Protein AF-A0A109FFQ8-F1 (afdb_monomer)

Foldseek 3Di:
DPPVLVVVVPLFDDPCLVPVVPDDADPPQAAAEEEEEEAAPQFFRAFFPRHHDDQDDPQVVLSVLVVQLSFQAEEAELVCCVRPLDLQARPNPHGDQQVSGHAYEYEDAPPPRDCPRNVNVCCVVVSYPQHAYEYQDDPPVPPPRDTHNYHHVCCLVVLLVPPPRQNRNVNCVVGNRHYYYYYDQVVSVVLQQGWDFDPPDDDDDDDDPPPPDGPTHRSHFKYKYKYGPDDNDDSGDHDDDDGDGFDWAWSDWDDGPRIIMTMTGGDHD

pLDDT: mean 77.35, std 19.34, range [29.33, 97.5]

Solvent-accessible surface area (backbone atoms only — not comparable to full-atom values): 15192 Å² total; per-residue (Å²): 129,65,67,68,56,55,53,52,52,58,74,75,50,66,63,36,67,82,37,81,86,36,72,77,77,68,71,77,46,37,34,51,25,34,40,37,46,54,20,25,67,75,56,24,63,28,33,52,94,67,34,86,58,92,49,69,49,74,51,44,49,46,46,53,19,51,54,38,42,59,18,52,15,38,36,31,28,36,68,40,46,72,67,65,49,51,60,76,61,22,40,77,94,49,79,51,58,58,95,44,33,19,35,35,34,33,50,25,56,81,68,72,67,59,91,79,31,43,36,54,48,27,28,76,72,62,69,32,43,56,35,33,41,24,21,63,66,68,77,88,87,58,85,87,62,96,69,54,56,74,44,51,40,61,60,64,53,42,33,64,66,38,96,83,44,64,45,32,49,58,43,20,77,73,35,39,68,18,35,35,37,61,34,39,65,71,51,56,54,49,49,58,52,38,64,44,70,61,81,89,73,83,84,81,94,70,102,78,72,94,76,77,72,68,57,70,39,63,56,43,60,36,38,39,42,37,34,17,88,43,77,77,59,89,64,23,42,52,87,79,78,92,66,76,68,51,51,72,46,81,74,51,73,48,77,33,82,80,26,42,36,42,33,26,33,57,42,75,132

Secondary structure (DSSP, 8-state):
--HHHHHHHHHHS-GGGT-TTSSPPPGGG--EEEEEEEEETTS-SB-GGG-----S-HHHHHHHHHHHHH-SEEEEEHHHHHHH------BSSSBPPGGGSPEEEEE-TT----TT-HHHHHHHHTSSPPPEEEE-S-GGG-TT-TT-EEEEHHHHHHTTT-TTS-HHHHHHHHHTTEEEEEE-HHHHHHHHT-EEE-----S---TT-TT----EEES-SEEEEEEES----TTSB--------PEEEEEEEEEETTEEEEEEEEE--

Radius of gyration: 19.24 Å; Cα contacts (8 Å, |Δi|>4): 523; chains: 1; bounding box: 54×58×50 Å

Sequence (269 aa):
MDSEIDEFVRSLYPPHLFDPTSGPPPPAGKPFITLTWAQSLDAKISGARNAQVTLSGPASMQLTHRLRELHDSILVGVGTVVNDDPSLTARIPALVPLRSQPVPVILDPGLTTPADAKLLINARTGTGHPPVICTTCPEPECETRPNSNRISLPALFNNLQHPDANPDSVLAESFGRSLMIEGGAAILASFLSATSTNSDADSESSAAAAATAARVVPLVDLVVVTVAPVLIGPEGLSDRRRRRLPRLVPIATKVLGNDTVFACKPVWD

Structure (mmCIF, N/CA/C/O backbone):
data_AF-A0A109FFQ8-F1
#
_entry.id   AF-A0A109FFQ8-F1
#
loop_
_atom_site.group_PDB
_atom_site.id
_atom_site.type_symbol
_atom_site.label_atom_id
_atom_site.label_alt_id
_atom_site.label_comp_id
_atom_site.label_asym_id
_atom_site.label_entity_id
_atom_site.label_seq_id
_atom_site.pdbx_PDB_ins_code
_atom_site.Cartn_x
_atom_site.Cartn_y
_atom_site.Cartn_z
_atom_site.occupancy
_atom_site.B_iso_or_equiv
_atom_site.auth_seq_id
_atom_site.auth_comp_id
_atom_site.auth_asym_id
_atom_site.auth_atom_id
_atom_site.pdbx_PDB_model_num
ATOM 1 N N . MET A 1 1 ? -1.844 12.047 -17.451 1.00 58.28 1 MET A N 1
ATOM 2 C CA . MET A 1 1 ? -1.687 10.715 -16.836 1.00 58.28 1 MET A CA 1
ATOM 3 C C . MET A 1 1 ? -0.914 9.882 -17.832 1.00 58.28 1 MET A C 1
ATOM 5 O O . MET A 1 1 ? -1.168 10.059 -19.019 1.00 58.28 1 MET A O 1
ATOM 9 N N . ASP A 1 2 ? 0.067 9.098 -17.395 1.00 71.56 2 ASP A N 1
ATOM 10 C CA . ASP A 1 2 ? 0.797 8.224 -18.314 1.00 71.56 2 ASP A CA 1
ATOM 11 C C . ASP A 1 2 ? -0.161 7.132 -18.813 1.00 71.56 2 ASP A C 1
ATOM 13 O O . ASP A 1 2 ? -0.650 6.324 -18.017 1.00 71.56 2 ASP A O 1
ATOM 17 N N . SER A 1 3 ? -0.484 7.155 -20.111 1.00 79.75 3 SER A N 1
ATOM 18 C CA . SER A 1 3 ? -1.444 6.234 -20.734 1.00 79.75 3 SER A CA 1
ATOM 19 C C . SER A 1 3 ? -1.054 4.775 -20.519 1.00 79.75 3 SER A C 1
ATOM 21 O O . SER A 1 3 ? -1.918 3.906 -20.425 1.00 79.75 3 SER A O 1
ATOM 23 N N . GLU A 1 4 ? 0.242 4.513 -20.373 1.00 88.38 4 GLU A N 1
ATOM 24 C CA . GLU A 1 4 ? 0.779 3.180 -20.164 1.00 88.38 4 GLU A CA 1
ATOM 25 C C . GLU A 1 4 ? 0.490 2.604 -18.774 1.00 88.38 4 GLU A C 1
ATOM 27 O O . GLU A 1 4 ? 0.309 1.388 -18.644 1.00 88.38 4 GLU A O 1
ATOM 32 N N . ILE A 1 5 ? 0.476 3.446 -17.736 1.00 91.38 5 ILE A N 1
ATOM 33 C CA . ILE A 1 5 ? 0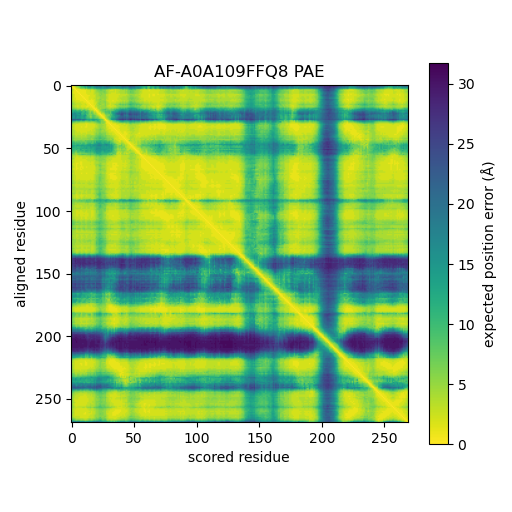.159 3.025 -16.364 1.00 91.38 5 ILE A CA 1
ATOM 34 C C . ILE A 1 5 ? -1.337 2.743 -16.256 1.00 91.38 5 ILE A C 1
ATOM 36 O O . ILE A 1 5 ? -1.727 1.731 -15.676 1.00 91.38 5 ILE A O 1
ATOM 40 N N . ASP A 1 6 ? -2.175 3.594 -16.848 1.00 90.56 6 ASP A N 1
ATOM 41 C CA . ASP A 1 6 ? -3.625 3.393 -16.851 1.00 90.56 6 ASP A CA 1
ATOM 42 C C . ASP A 1 6 ? -4.035 2.115 -17.589 1.00 90.56 6 ASP A C 1
ATOM 44 O O . ASP A 1 6 ? -4.857 1.355 -17.078 1.00 90.56 6 ASP A O 1
ATOM 48 N N . GLU A 1 7 ? -3.459 1.849 -18.763 1.00 92.50 7 GLU A N 1
ATOM 49 C CA . GLU A 1 7 ? -3.710 0.611 -19.507 1.00 92.50 7 GLU A CA 1
ATOM 50 C C . GLU A 1 7 ? -3.277 -0.619 -18.701 1.00 92.50 7 GLU A C 1
ATOM 52 O O . GLU A 1 7 ? -4.033 -1.587 -18.581 1.00 92.50 7 GLU A O 1
ATOM 57 N N . PHE A 1 8 ? -2.097 -0.553 -18.076 1.00 94.50 8 PHE A N 1
ATOM 58 C CA . PHE A 1 8 ? -1.611 -1.623 -17.213 1.00 94.50 8 PHE A CA 1
ATOM 59 C C . PHE A 1 8 ? -2.578 -1.877 -16.055 1.00 94.50 8 PHE A C 1
ATOM 61 O O . PHE A 1 8 ? -3.031 -3.004 -15.890 1.00 94.50 8 PHE A O 1
ATOM 68 N N . VAL A 1 9 ? -2.983 -0.847 -15.309 1.00 94.75 9 VAL A N 1
ATOM 69 C CA . VAL A 1 9 ? -3.927 -0.984 -14.188 1.00 94.75 9 VAL A CA 1
ATOM 70 C C . VAL A 1 9 ? -5.279 -1.539 -14.658 1.00 94.75 9 VAL A C 1
ATOM 72 O O . VAL A 1 9 ? -5.808 -2.460 -14.038 1.00 94.75 9 VAL A O 1
ATOM 75 N N . ARG A 1 10 ? -5.818 -1.079 -15.793 1.00 93.31 10 ARG A N 1
ATOM 76 C CA . ARG A 1 10 ? -7.072 -1.616 -16.360 1.00 93.31 10 ARG A CA 1
ATOM 77 C C . ARG A 1 10 ? -6.989 -3.090 -16.753 1.00 93.31 10 ARG A C 1
ATOM 79 O O . ARG A 1 10 ? -8.015 -3.761 -16.739 1.00 93.31 10 ARG A O 1
ATOM 86 N N . SER A 1 11 ? -5.800 -3.601 -17.073 1.00 93.81 11 SER A N 1
ATOM 87 C CA . SER A 1 11 ? -5.600 -5.030 -17.352 1.00 93.81 11 SER A CA 1
ATOM 88 C C . SER A 1 11 ? -5.622 -5.911 -16.093 1.00 93.81 11 SER A C 1
ATOM 90 O O . SER A 1 11 ? -5.872 -7.112 -16.190 1.00 93.81 11 SER A O 1
ATOM 92 N N . LEU A 1 12 ? -5.368 -5.330 -14.913 1.00 94.31 12 LEU A N 1
ATOM 93 C CA . LEU A 1 12 ? -5.256 -6.070 -13.651 1.00 94.31 12 LEU A CA 1
ATOM 94 C C . LEU A 1 12 ? -6.575 -6.154 -12.883 1.00 94.31 12 LEU A C 1
ATOM 96 O O . LEU A 1 12 ? -6.855 -7.172 -12.247 1.00 94.31 12 LEU A O 1
ATOM 100 N N . TYR A 1 13 ? -7.356 -5.074 -12.909 1.00 92.88 13 TYR A N 1
ATOM 101 C CA . TYR A 1 13 ? -8.515 -4.895 -12.040 1.00 92.88 13 TYR A CA 1
ATOM 102 C C . TYR A 1 13 ? -9.840 -5.134 -12.768 1.00 92.88 13 TYR A C 1
ATOM 104 O O . TYR A 1 13 ? -9.965 -4.827 -13.956 1.00 92.88 13 TYR A O 1
ATOM 112 N N . PRO A 1 14 ? -10.865 -5.645 -12.066 1.00 89.56 14 PRO A N 1
ATOM 113 C CA . PRO A 1 14 ? -12.192 -5.788 -12.644 1.00 89.56 14 PRO A CA 1
ATOM 114 C C . PRO A 1 14 ? -12.826 -4.416 -12.967 1.00 89.56 14 PRO A C 1
ATOM 116 O O . PRO A 1 14 ? -12.588 -3.443 -12.246 1.00 89.56 14 PRO A O 1
ATOM 119 N N . PRO A 1 15 ? -13.690 -4.327 -14.001 1.00 86.94 15 PRO A N 1
ATOM 120 C CA . PRO A 1 15 ? -14.301 -3.065 -14.430 1.00 86.94 15 PRO A CA 1
ATOM 121 C C . PRO A 1 15 ? -15.061 -2.310 -13.329 1.00 86.94 15 PRO A C 1
ATOM 123 O O . PRO A 1 15 ? -14.940 -1.087 -13.247 1.00 86.94 15 PRO A O 1
ATOM 126 N N . HIS A 1 16 ? -15.761 -3.029 -12.439 1.00 82.88 16 HIS A N 1
ATOM 127 C CA . HIS A 1 16 ? -16.615 -2.438 -11.397 1.00 82.88 16 HIS A CA 1
ATOM 128 C C . HIS A 1 16 ? -15.870 -1.537 -10.397 1.00 82.88 16 HIS A C 1
ATOM 130 O O . HIS A 1 16 ? -16.492 -0.725 -9.709 1.00 82.88 16 HIS A O 1
ATOM 136 N N . LEU A 1 17 ? -14.542 -1.669 -10.295 1.00 86.00 17 LEU A N 1
ATOM 137 C CA . LEU A 1 17 ? -13.723 -0.788 -9.459 1.00 86.00 17 LEU A CA 1
ATOM 138 C C . LEU A 1 17 ? -13.481 0.581 -10.104 1.00 86.00 17 LEU A C 1
ATOM 140 O O . LEU A 1 17 ? -13.301 1.563 -9.394 1.00 86.00 17 LEU A O 1
ATOM 144 N N . PHE A 1 18 ? -13.525 0.672 -11.434 1.00 87.12 18 PHE A N 1
ATOM 145 C CA . PHE A 1 18 ? -13.404 1.942 -12.157 1.00 87.12 18 PHE A CA 1
ATOM 146 C C . PHE A 1 18 ? -14.751 2.645 -12.315 1.00 87.12 18 PHE A C 1
ATOM 148 O O . PHE A 1 18 ? -14.814 3.872 -12.316 1.00 87.12 18 PHE A O 1
ATOM 155 N N . ASP A 1 19 ? -15.815 1.862 -12.474 1.00 81.81 19 ASP A N 1
ATOM 156 C CA . ASP A 1 19 ? -17.185 2.342 -12.591 1.00 81.81 19 ASP A CA 1
ATOM 157 C C . ASP A 1 19 ? -18.108 1.382 -11.824 1.00 81.81 19 ASP A C 1
ATOM 159 O O . ASP A 1 19 ? -18.299 0.253 -12.283 1.00 81.81 19 ASP A O 1
ATOM 163 N N . PRO A 1 20 ? -18.703 1.806 -10.690 1.00 69.19 20 PRO A N 1
ATOM 164 C CA . PRO A 1 20 ? -19.585 0.967 -9.876 1.00 69.19 20 PRO A CA 1
ATOM 165 C C . PRO A 1 20 ? -20.795 0.404 -10.632 1.00 69.19 20 PRO A C 1
ATOM 167 O O . PRO A 1 20 ? -21.408 -0.552 -10.168 1.00 69.19 20 PRO A O 1
ATOM 170 N N . THR A 1 21 ? -21.160 1.002 -11.770 1.00 70.12 21 THR A N 1
ATOM 171 C CA . THR A 1 21 ? -22.272 0.552 -12.618 1.00 70.12 21 THR A CA 1
ATOM 172 C C . THR A 1 21 ? -21.854 -0.504 -13.646 1.00 70.12 21 THR A C 1
ATOM 174 O O . THR A 1 21 ? -22.705 -1.084 -14.321 1.00 70.12 21 THR A O 1
ATOM 177 N N . SER A 1 22 ? -20.552 -0.783 -13.764 1.00 66.69 22 SER A N 1
ATOM 178 C CA . SER A 1 22 ? -19.995 -1.690 -14.767 1.00 66.69 22 SER A CA 1
ATOM 179 C C . SER A 1 22 ? -19.741 -3.097 -14.208 1.00 66.69 22 SER A C 1
ATOM 181 O O . SER A 1 22 ? -18.917 -3.295 -13.326 1.00 66.69 22 SER A O 1
ATOM 183 N N . GLY A 1 23 ? -20.403 -4.112 -14.769 1.00 61.12 23 GLY A N 1
ATOM 184 C CA . GLY A 1 23 ? -20.199 -5.521 -14.398 1.00 61.12 23 GLY A CA 1
ATOM 185 C C . GLY A 1 23 ? -20.966 -5.978 -13.144 1.00 61.12 23 GLY A C 1
ATOM 186 O O . GLY A 1 23 ? -21.662 -5.187 -12.511 1.00 61.12 23 GLY A O 1
ATOM 187 N N . PRO A 1 24 ? -20.904 -7.279 -12.804 1.00 58.84 24 PRO A N 1
ATOM 188 C CA . PRO A 1 24 ? -21.588 -7.810 -11.629 1.00 58.84 24 PRO A CA 1
ATOM 189 C C . PRO A 1 24 ? -20.935 -7.291 -10.333 1.00 58.84 24 PRO A C 1
ATOM 191 O O . PRO A 1 24 ? -19.703 -7.172 -10.289 1.00 58.84 24 PRO A O 1
ATOM 194 N N . PRO A 1 25 ? -21.726 -6.999 -9.279 1.00 57.00 25 PRO A N 1
ATOM 195 C CA . PRO A 1 25 ? -21.188 -6.621 -7.975 1.00 57.00 25 PRO A CA 1
ATOM 196 C C . PRO A 1 25 ? -20.298 -7.744 -7.416 1.00 57.00 25 PRO A C 1
ATOM 198 O O . PRO A 1 25 ? -20.494 -8.912 -7.774 1.00 57.00 25 PRO A O 1
ATOM 201 N N . PRO A 1 26 ? -19.315 -7.421 -6.555 1.00 57.00 26 PRO A N 1
ATOM 202 C CA . PRO A 1 26 ? -18.455 -8.436 -5.964 1.00 57.00 26 PRO A CA 1
ATOM 203 C C . PRO A 1 26 ? -19.304 -9.488 -5.228 1.00 57.00 26 PRO A C 1
ATOM 205 O O . PRO A 1 26 ? -20.266 -9.130 -4.538 1.00 57.00 26 PRO A O 1
ATOM 208 N N . PRO A 1 27 ? -18.990 -10.786 -5.381 1.00 57.31 27 PRO A N 1
ATOM 209 C CA . PRO A 1 27 ? -19.710 -11.839 -4.683 1.00 57.31 27 PRO A CA 1
ATOM 210 C C . PRO A 1 27 ? -19.577 -11.664 -3.160 1.00 57.31 27 PRO A C 1
ATOM 212 O O . PRO A 1 27 ? -18.503 -11.356 -2.648 1.00 57.31 27 PRO A O 1
ATOM 215 N N . ALA A 1 28 ? -20.693 -11.861 -2.453 1.00 58.72 28 ALA A N 1
ATOM 216 C CA . ALA A 1 28 ? -20.777 -12.032 -0.998 1.00 58.72 28 ALA A CA 1
ATOM 217 C C . ALA A 1 28 ? -20.228 -10.900 -0.104 1.00 58.72 28 ALA A C 1
ATOM 219 O O . ALA A 1 28 ? -19.862 -11.147 1.041 1.00 58.72 28 ALA A O 1
ATOM 220 N N . GLY A 1 29 ? -20.205 -9.650 -0.578 1.00 68.00 29 GLY A N 1
ATOM 221 C CA . GLY A 1 29 ? -19.789 -8.534 0.275 1.00 68.00 29 GLY A CA 1
ATOM 222 C C . GLY A 1 29 ? -18.331 -8.642 0.718 1.00 68.00 29 GLY A C 1
ATOM 223 O O . GLY A 1 29 ? -18.000 -8.131 1.770 1.00 68.00 29 GLY A O 1
ATOM 224 N N . LYS A 1 30 ? -17.461 -9.296 -0.059 1.00 77.19 30 LYS A N 1
ATOM 225 C CA . LYS A 1 30 ? -16.010 -9.287 0.154 1.00 77.19 30 LYS A CA 1
ATOM 226 C C . LYS A 1 30 ? -15.387 -8.094 -0.586 1.00 77.19 30 LYS A C 1
ATOM 228 O O . LYS A 1 30 ? -15.680 -7.924 -1.775 1.00 77.19 30 LYS A O 1
ATOM 233 N N . PRO A 1 31 ? -14.504 -7.288 0.034 1.00 85.25 31 PRO A N 1
ATOM 234 C CA . PRO A 1 31 ? -13.737 -6.295 -0.708 1.00 85.25 31 PRO A CA 1
ATOM 235 C C . PRO A 1 31 ? -12.751 -6.963 -1.675 1.00 85.25 31 PRO A C 1
ATOM 237 O O . PRO A 1 31 ? -12.183 -8.007 -1.365 1.00 85.25 31 PRO A O 1
ATOM 240 N N . PHE A 1 32 ? -12.474 -6.322 -2.811 1.00 90.44 32 PHE A N 1
ATOM 241 C CA . PHE A 1 32 ? -11.346 -6.699 -3.663 1.00 90.44 32 PHE A CA 1
ATOM 242 C C . PHE A 1 32 ? -10.029 -6.357 -2.952 1.00 90.44 32 PHE A C 1
ATOM 244 O O . PHE A 1 32 ? -9.739 -5.179 -2.720 1.00 90.44 32 PHE A O 1
ATOM 251 N N . ILE A 1 33 ? -9.233 -7.364 -2.593 1.00 92.06 33 ILE A N 1
ATOM 252 C CA . ILE A 1 33 ? -8.011 -7.188 -1.798 1.00 92.06 33 ILE A CA 1
ATOM 253 C C . ILE A 1 33 ? -6.770 -7.245 -2.694 1.00 92.06 33 ILE A C 1
ATOM 255 O O . ILE A 1 33 ? -6.438 -8.288 -3.266 1.00 92.06 33 ILE A O 1
ATOM 259 N N . THR A 1 34 ? -6.031 -6.133 -2.733 1.00 95.75 34 THR A N 1
ATOM 260 C CA . THR A 1 34 ? -4.703 -6.038 -3.351 1.00 95.75 34 THR A CA 1
ATOM 261 C C . THR A 1 34 ? -3.621 -6.020 -2.279 1.00 95.75 34 THR A C 1
ATOM 263 O O . THR A 1 34 ? -3.594 -5.125 -1.437 1.00 95.75 34 THR A O 1
ATOM 266 N N . LEU A 1 35 ? -2.660 -6.937 -2.358 1.00 95.50 35 LEU A N 1
ATOM 267 C CA . LEU A 1 35 ? -1.381 -6.816 -1.655 1.00 95.50 35 LEU A CA 1
ATOM 268 C C . LEU A 1 35 ? -0.373 -6.160 -2.583 1.00 95.50 35 LEU A C 1
ATOM 270 O O . LEU A 1 35 ? -0.215 -6.589 -3.724 1.00 95.50 35 LEU A O 1
ATOM 274 N N . THR A 1 36 ? 0.342 -5.159 -2.088 1.00 95.81 36 THR A N 1
ATOM 275 C CA . THR A 1 36 ? 1.383 -4.506 -2.873 1.00 95.81 36 THR A CA 1
ATOM 276 C C . THR A 1 36 ? 2.581 -4.119 -2.030 1.00 95.81 36 THR A C 1
ATOM 278 O O . THR A 1 36 ? 2.438 -3.686 -0.894 1.00 95.81 36 THR A O 1
ATOM 281 N N . TRP A 1 37 ? 3.783 -4.260 -2.580 1.00 94.00 37 TRP A N 1
ATOM 282 C CA . TRP A 1 37 ? 5.001 -3.766 -1.940 1.00 94.00 37 TRP A CA 1
ATOM 283 C C . TRP A 1 37 ? 6.099 -3.500 -2.966 1.00 94.00 37 TRP A C 1
ATOM 285 O O . TRP A 1 37 ? 6.052 -3.969 -4.106 1.00 94.00 37 TRP A O 1
ATOM 295 N N . ALA A 1 38 ? 7.109 -2.752 -2.531 1.00 93.19 38 ALA A N 1
ATOM 296 C CA . ALA A 1 38 ? 8.363 -2.600 -3.248 1.00 93.19 38 ALA A CA 1
ATOM 297 C C . ALA A 1 38 ? 9.461 -3.401 -2.545 1.00 93.19 38 ALA A C 1
ATOM 299 O O . ALA A 1 38 ? 9.511 -3.460 -1.315 1.00 93.19 38 ALA A O 1
ATOM 300 N N . GLN A 1 39 ? 10.346 -4.007 -3.326 1.00 93.31 39 GLN A N 1
ATOM 301 C CA . GLN A 1 39 ? 11.519 -4.710 -2.828 1.00 93.31 39 GLN A CA 1
ATOM 302 C C . GLN A 1 39 ? 12.742 -4.459 -3.713 1.00 93.31 39 GLN A C 1
ATOM 304 O O . GLN A 1 39 ? 12.628 -4.091 -4.881 1.00 93.31 39 GLN A O 1
ATOM 309 N N . SER A 1 40 ? 13.921 -4.695 -3.154 1.00 93.00 40 SER A N 1
ATOM 310 C CA . SER A 1 40 ? 15.169 -4.842 -3.896 1.00 93.00 40 SER A CA 1
ATOM 311 C C . SER A 1 40 ? 15.203 -6.169 -4.669 1.00 93.00 40 SER A C 1
ATOM 313 O O . SER A 1 40 ? 14.384 -7.069 -4.446 1.00 93.00 40 SER A O 1
ATOM 315 N N . LEU A 1 41 ? 16.187 -6.329 -5.555 1.00 92.25 41 LEU A N 1
ATOM 316 C CA . LEU A 1 41 ? 16.379 -7.543 -6.351 1.00 92.25 41 LEU A CA 1
ATOM 317 C C . LEU A 1 41 ? 16.690 -8.776 -5.480 1.00 92.25 41 LEU A C 1
ATOM 319 O O . LEU A 1 41 ? 16.302 -9.889 -5.822 1.00 92.25 41 LEU A O 1
ATOM 323 N N . ASP A 1 42 ? 17.317 -8.580 -4.319 1.00 90.44 42 ASP A N 1
ATOM 324 C CA . ASP A 1 42 ? 17.551 -9.602 -3.288 1.00 90.44 42 ASP A CA 1
ATOM 325 C C . ASP A 1 42 ? 16.398 -9.735 -2.268 1.00 90.44 42 ASP A C 1
ATOM 327 O O . ASP A 1 42 ? 16.595 -10.223 -1.151 1.00 90.44 42 ASP A O 1
ATOM 331 N N . ALA A 1 43 ? 15.187 -9.321 -2.664 1.00 88.31 43 ALA A N 1
ATOM 332 C CA . ALA A 1 43 ? 13.928 -9.464 -1.928 1.00 88.31 43 ALA A CA 1
ATOM 333 C C . ALA A 1 43 ? 13.905 -8.780 -0.549 1.00 88.31 43 ALA A C 1
ATOM 335 O O . ALA A 1 43 ? 13.327 -9.297 0.415 1.00 88.31 43 ALA A O 1
ATOM 336 N N . LYS A 1 44 ? 14.542 -7.608 -0.439 1.00 86.31 44 LYS A N 1
ATOM 337 C CA . LYS A 1 44 ? 14.521 -6.787 0.777 1.00 86.31 44 LYS A CA 1
ATOM 338 C C . LYS A 1 44 ? 13.531 -5.646 0.639 1.00 86.31 44 LYS A C 1
ATOM 340 O O . LYS A 1 44 ? 13.524 -4.950 -0.368 1.00 86.31 44 LYS A O 1
ATOM 345 N N . ILE A 1 45 ? 12.728 -5.435 1.673 1.00 83.25 45 ILE A N 1
ATOM 346 C CA . ILE A 1 45 ? 11.715 -4.368 1.717 1.00 83.25 45 ILE A CA 1
ATOM 347 C C . ILE A 1 45 ? 12.202 -3.122 2.468 1.00 83.25 45 ILE A C 1
ATOM 349 O O . ILE A 1 45 ? 11.612 -2.056 2.352 1.00 83.25 45 ILE A O 1
ATOM 353 N N . SER A 1 46 ? 13.279 -3.249 3.247 1.00 80.94 46 SER A N 1
ATOM 354 C CA . SER A 1 46 ? 13.915 -2.139 3.955 1.00 80.94 46 SER A CA 1
ATOM 355 C C . SER A 1 46 ? 15.399 -2.419 4.184 1.00 80.94 46 SER A C 1
ATOM 357 O O . SER A 1 46 ? 15.855 -3.568 4.115 1.00 80.94 46 SER A O 1
ATOM 359 N N . GLY A 1 47 ? 16.141 -1.369 4.529 1.00 78.69 47 GLY A N 1
ATOM 360 C CA . GLY A 1 47 ? 17.536 -1.464 4.940 1.00 78.69 47 GLY A CA 1
ATOM 361 C C . GLY A 1 47 ? 17.713 -2.049 6.344 1.00 78.69 47 GLY A C 1
ATOM 362 O O . GLY A 1 47 ? 16.749 -2.437 7.018 1.00 78.69 47 GLY A O 1
ATOM 363 N N . ALA A 1 48 ? 18.971 -2.088 6.788 1.00 75.50 48 ALA A N 1
ATOM 364 C CA . ALA A 1 48 ? 19.348 -2.532 8.127 1.00 75.50 48 ALA A CA 1
ATOM 365 C C . ALA A 1 48 ? 18.587 -1.754 9.210 1.00 75.50 48 ALA A C 1
ATOM 367 O O . ALA A 1 48 ? 18.412 -0.542 9.103 1.00 75.50 48 ALA A O 1
ATOM 368 N N . ARG A 1 49 ? 18.147 -2.445 10.271 1.00 73.88 49 ARG A N 1
ATOM 369 C CA . ARG A 1 49 ? 17.397 -1.849 11.400 1.00 73.88 49 ARG A CA 1
ATOM 370 C C . ARG A 1 49 ? 16.119 -1.088 10.988 1.00 73.88 49 ARG A C 1
ATOM 372 O O . ARG A 1 49 ? 15.795 -0.083 11.608 1.00 73.88 49 ARG A O 1
ATOM 379 N N . ASN A 1 50 ? 15.388 -1.568 9.975 1.00 70.75 50 ASN A N 1
ATOM 380 C CA . ASN A 1 50 ? 14.220 -0.884 9.388 1.00 70.75 50 ASN A CA 1
ATOM 381 C C . ASN A 1 50 ? 14.542 0.493 8.779 1.00 70.75 50 ASN A C 1
ATOM 383 O O . ASN A 1 50 ? 13.655 1.336 8.681 1.00 70.75 50 ASN A O 1
ATOM 387 N N . ALA A 1 51 ? 15.792 0.745 8.373 1.00 74.56 51 ALA A N 1
ATOM 388 C CA . ALA A 1 51 ? 16.118 1.990 7.694 1.00 74.56 51 ALA A CA 1
ATOM 389 C C . ALA A 1 51 ? 15.295 2.121 6.406 1.00 74.56 51 ALA A C 1
ATOM 391 O O . ALA A 1 51 ? 15.236 1.186 5.595 1.00 74.56 51 ALA A O 1
ATOM 392 N N . GLN A 1 52 ? 14.685 3.290 6.228 1.00 76.25 52 GLN A N 1
ATOM 393 C CA . GLN A 1 52 ? 13.953 3.628 5.020 1.00 76.25 52 GLN A CA 1
ATOM 394 C C . GLN A 1 52 ? 14.910 3.608 3.823 1.00 76.25 52 GLN A C 1
ATOM 396 O O . GLN A 1 52 ? 15.977 4.225 3.849 1.00 76.25 52 GLN A O 1
ATOM 401 N N . VAL A 1 53 ? 14.529 2.883 2.773 1.00 77.75 53 VAL A N 1
ATOM 402 C CA . VAL A 1 53 ? 15.267 2.834 1.509 1.00 77.75 53 VAL A CA 1
ATOM 403 C C . VAL A 1 53 ? 14.308 3.205 0.396 1.00 77.75 53 VAL A C 1
ATOM 405 O O . VAL A 1 53 ? 13.238 2.613 0.261 1.00 77.75 53 VAL A O 1
ATOM 408 N N . THR A 1 54 ? 14.704 4.171 -0.428 1.00 81.25 54 THR A N 1
ATOM 409 C CA . THR A 1 54 ? 13.969 4.495 -1.648 1.00 81.25 54 THR A CA 1
ATOM 410 C C . THR A 1 54 ? 14.199 3.383 -2.662 1.00 81.25 54 THR A C 1
ATOM 412 O O . THR A 1 54 ? 15.222 3.356 -3.342 1.00 81.25 54 THR A O 1
ATOM 415 N N . LEU A 1 55 ? 13.265 2.435 -2.717 1.00 85.00 55 LEU A N 1
ATOM 416 C CA . LEU A 1 55 ? 13.301 1.326 -3.668 1.00 85.00 55 LEU A CA 1
ATOM 417 C C . LEU A 1 55 ? 12.673 1.722 -5.003 1.00 85.00 55 LEU A C 1
ATOM 419 O O . LEU A 1 55 ? 13.279 1.539 -6.048 1.00 85.00 55 LEU A O 1
ATOM 423 N N . SER A 1 56 ? 11.469 2.284 -4.969 1.00 87.94 56 SER A N 1
ATOM 424 C CA . SER A 1 56 ? 10.720 2.604 -6.182 1.00 87.94 56 SER A CA 1
ATOM 425 C C . SER A 1 56 ? 11.183 3.896 -6.848 1.00 87.94 56 SER A C 1
ATOM 427 O O . SER A 1 56 ? 11.293 4.942 -6.206 1.00 87.94 56 SER A O 1
ATOM 429 N N . GLY A 1 57 ? 11.357 3.839 -8.165 1.00 90.25 57 GLY A N 1
ATOM 430 C CA . GLY A 1 57 ? 11.565 5.001 -9.013 1.00 90.25 57 GLY A CA 1
ATOM 431 C C . GLY A 1 57 ? 10.280 5.803 -9.282 1.00 90.25 57 GLY A C 1
ATOM 432 O O . GLY A 1 57 ? 9.176 5.391 -8.911 1.00 90.25 57 GLY A O 1
ATOM 433 N N . PRO A 1 58 ? 10.392 6.954 -9.976 1.00 91.62 58 PRO A N 1
ATOM 434 C CA . PRO A 1 58 ? 9.265 7.859 -10.212 1.00 91.62 58 PRO A CA 1
ATOM 435 C C . PRO A 1 58 ? 8.066 7.216 -10.925 1.00 91.62 58 PRO A C 1
ATOM 437 O O . PRO A 1 58 ? 6.928 7.467 -10.536 1.00 91.62 58 PRO A O 1
ATOM 440 N N . ALA A 1 59 ? 8.300 6.369 -11.934 1.00 91.88 59 ALA A N 1
ATOM 441 C CA . ALA A 1 59 ? 7.230 5.693 -12.676 1.00 91.88 59 ALA A CA 1
ATOM 442 C C . ALA A 1 59 ? 6.475 4.674 -11.801 1.00 91.88 59 ALA A C 1
ATOM 444 O O . ALA A 1 59 ? 5.246 4.658 -11.775 1.00 91.88 59 ALA A O 1
ATOM 445 N N . SER A 1 60 ? 7.193 3.889 -10.995 1.00 92.69 60 SER A N 1
ATOM 446 C CA . SER A 1 60 ? 6.589 2.974 -10.020 1.00 92.69 60 SER A CA 1
ATOM 447 C C . SER A 1 60 ? 5.818 3.705 -8.922 1.00 92.69 60 SER A C 1
ATOM 449 O O . SER A 1 60 ? 4.766 3.241 -8.497 1.00 92.69 60 SER A O 1
ATOM 451 N N . MET A 1 61 ? 6.290 4.876 -8.486 1.00 92.44 61 MET A N 1
ATOM 452 C CA . MET A 1 61 ? 5.554 5.713 -7.531 1.00 92.44 61 MET A CA 1
ATOM 453 C C . MET A 1 61 ? 4.259 6.277 -8.128 1.00 92.44 61 MET A C 1
ATOM 455 O O . MET A 1 61 ? 3.256 6.378 -7.418 1.00 92.44 61 MET A O 1
ATOM 459 N N . GLN A 1 62 ? 4.239 6.598 -9.427 1.00 93.81 62 GLN A N 1
ATOM 460 C CA . GLN A 1 62 ? 2.995 6.949 -10.120 1.00 93.81 62 GLN A CA 1
ATOM 461 C C . GLN A 1 62 ? 2.018 5.771 -10.140 1.00 93.81 62 GLN A C 1
ATOM 463 O O . GLN A 1 62 ? 0.839 5.971 -9.850 1.00 93.81 62 GLN A O 1
ATOM 468 N N . LEU A 1 63 ? 2.503 4.548 -10.395 1.00 95.06 63 LEU A N 1
ATOM 469 C CA . LEU A 1 63 ? 1.683 3.342 -10.275 1.00 95.06 63 LEU A CA 1
ATOM 470 C C . LEU A 1 63 ? 1.117 3.203 -8.856 1.00 95.06 63 LEU A C 1
ATOM 472 O O . LEU A 1 63 ? -0.092 3.072 -8.718 1.00 95.06 63 LEU A O 1
ATOM 476 N N . THR A 1 64 ? 1.937 3.299 -7.803 1.00 95.19 64 THR A N 1
ATOM 477 C CA . THR A 1 64 ? 1.458 3.225 -6.409 1.00 95.19 64 THR A CA 1
ATOM 478 C C . THR A 1 64 ? 0.351 4.241 -6.139 1.00 95.19 64 THR A C 1
ATOM 480 O O . THR A 1 64 ? -0.691 3.890 -5.592 1.00 95.19 64 THR A O 1
ATOM 483 N N . HIS A 1 65 ? 0.526 5.493 -6.564 1.00 95.62 65 HIS A N 1
ATOM 484 C CA . HIS A 1 65 ? -0.507 6.510 -6.387 1.00 95.62 65 HIS A CA 1
ATOM 485 C C . HIS A 1 65 ? -1.782 6.222 -7.188 1.00 95.62 65 HIS A C 1
ATOM 487 O O . HIS A 1 65 ? -2.867 6.524 -6.693 1.00 95.62 65 HIS A O 1
ATOM 493 N N . ARG A 1 66 ? -1.668 5.605 -8.368 1.00 94.75 66 ARG A N 1
ATOM 494 C CA . ARG A 1 66 ? -2.819 5.143 -9.152 1.00 94.75 66 ARG A CA 1
ATOM 495 C C . ARG A 1 66 ? -3.556 3.993 -8.494 1.00 94.75 66 ARG A C 1
ATOM 497 O O . ARG A 1 66 ? -4.781 4.013 -8.452 1.00 94.75 66 ARG A O 1
ATOM 504 N N . LEU A 1 67 ? -2.827 3.038 -7.928 1.00 95.62 67 LEU A N 1
ATOM 505 C CA . LEU A 1 67 ? -3.433 1.971 -7.143 1.00 95.62 67 LEU A CA 1
ATOM 506 C C . LEU A 1 67 ? -4.175 2.551 -5.935 1.00 95.62 67 LEU A C 1
ATOM 508 O O . LEU A 1 67 ? -5.323 2.187 -5.719 1.00 95.62 67 LEU A O 1
ATOM 512 N N . ARG A 1 68 ? -3.594 3.514 -5.211 1.00 96.00 68 ARG A N 1
ATOM 513 C CA . ARG A 1 68 ? -4.267 4.167 -4.073 1.00 96.00 68 ARG A CA 1
ATOM 514 C C . ARG A 1 68 ? -5.582 4.844 -4.446 1.00 96.00 68 ARG A C 1
ATOM 516 O O . ARG A 1 68 ? -6.536 4.725 -3.697 1.00 96.00 68 ARG A O 1
ATOM 523 N N . GLU A 1 69 ? -5.630 5.546 -5.577 1.00 93.88 69 GLU A N 1
ATOM 524 C CA . GLU A 1 69 ? -6.860 6.202 -6.053 1.00 93.88 69 GLU A CA 1
ATOM 525 C C . GLU A 1 69 ? -7.967 5.191 -6.395 1.00 93.88 69 GLU A C 1
ATOM 527 O O . GLU A 1 69 ? -9.148 5.507 -6.293 1.00 93.88 69 GLU A O 1
ATOM 532 N N . LEU A 1 70 ? -7.591 3.978 -6.810 1.00 92.81 70 LEU A N 1
ATOM 533 C CA . LEU A 1 70 ? -8.535 2.932 -7.198 1.00 92.81 70 LEU A CA 1
ATOM 534 C C . LEU A 1 70 ? -9.182 2.221 -6.000 1.00 92.81 70 LEU A C 1
ATOM 536 O O . LEU A 1 70 ? -10.179 1.528 -6.188 1.00 92.81 70 LEU A O 1
ATOM 540 N N . HIS A 1 71 ? -8.620 2.352 -4.795 1.00 94.38 71 HIS A N 1
ATOM 541 C CA . HIS A 1 71 ? -9.112 1.633 -3.623 1.00 94.38 71 HIS A CA 1
ATOM 542 C C . HIS A 1 71 ? -9.852 2.552 -2.651 1.00 94.38 71 HIS A C 1
ATOM 544 O O . HIS A 1 71 ? -9.365 3.618 -2.289 1.00 94.38 71 HIS A O 1
ATOM 550 N N . ASP A 1 72 ? -10.997 2.078 -2.161 1.00 92.50 72 ASP A N 1
ATOM 551 C CA . ASP A 1 72 ? -11.762 2.719 -1.088 1.00 92.50 72 ASP A CA 1
ATOM 552 C C . ASP A 1 72 ? -10.935 2.837 0.219 1.00 92.50 72 ASP A C 1
ATOM 554 O O . ASP A 1 72 ? -11.041 3.843 0.923 1.00 92.50 72 ASP A O 1
ATOM 558 N N . SER A 1 73 ? -10.077 1.852 0.534 1.00 93.12 73 SER A N 1
ATOM 559 C CA . SER A 1 73 ? -9.234 1.848 1.744 1.00 93.12 73 SER A CA 1
ATOM 560 C C . SER A 1 73 ? -7.787 1.409 1.493 1.00 93.12 73 SER A C 1
ATOM 562 O O . SER A 1 73 ? -7.511 0.560 0.642 1.00 93.12 73 SER A O 1
ATOM 564 N N . ILE A 1 74 ? -6.860 1.932 2.305 1.00 95.44 74 ILE A N 1
ATOM 565 C CA . ILE A 1 74 ? -5.441 1.544 2.338 1.00 95.44 74 ILE A CA 1
ATOM 566 C C . ILE A 1 74 ? -5.018 1.125 3.748 1.00 95.44 74 ILE A C 1
ATOM 568 O O . ILE A 1 74 ? -5.163 1.896 4.690 1.00 95.44 74 ILE A O 1
ATOM 572 N N . LEU A 1 75 ? -4.439 -0.067 3.896 1.00 94.38 75 LEU A N 1
ATOM 573 C CA . LEU A 1 75 ? -4.033 -0.642 5.175 1.00 94.38 75 LEU A CA 1
ATOM 574 C C . LEU A 1 75 ? -2.517 -0.773 5.310 1.00 94.38 75 LEU A C 1
ATOM 576 O O . LEU A 1 75 ? -1.821 -1.292 4.430 1.00 94.38 75 LEU A O 1
ATOM 580 N N . VAL A 1 76 ? -2.019 -0.354 6.473 1.00 93.75 76 VAL A N 1
ATOM 581 C CA . VAL A 1 76 ? -0.634 -0.560 6.910 1.00 93.75 76 VAL A CA 1
ATOM 582 C C . VAL A 1 76 ? -0.576 -0.920 8.396 1.00 93.75 76 VAL A C 1
ATOM 584 O O . VAL A 1 76 ? -1.496 -0.652 9.170 1.00 93.75 76 VAL A O 1
ATOM 587 N N . GLY A 1 77 ? 0.533 -1.515 8.828 1.00 90.44 77 GLY A N 1
ATOM 588 C CA . GLY A 1 77 ? 0.826 -1.675 10.254 1.00 90.44 77 GLY A CA 1
ATOM 589 C C . GLY A 1 77 ? 1.393 -0.405 10.880 1.00 90.44 77 GLY A C 1
ATOM 590 O O . GLY A 1 77 ? 2.083 0.364 10.210 1.00 90.44 77 GLY A O 1
ATOM 591 N N . VAL A 1 78 ? 1.201 -0.230 12.192 1.00 89.94 78 VAL A N 1
ATOM 592 C CA . VAL A 1 78 ? 1.772 0.905 12.940 1.00 89.94 78 VAL A CA 1
ATOM 593 C C . VAL A 1 78 ? 3.292 1.008 12.801 1.00 89.94 78 VAL A C 1
ATOM 595 O O . VAL A 1 78 ? 3.823 2.109 12.737 1.00 89.94 78 VAL A O 1
ATOM 598 N N . GLY A 1 79 ? 4.002 -0.117 12.656 1.00 89.75 79 GLY A N 1
ATOM 599 C CA . GLY A 1 79 ? 5.446 -0.108 12.405 1.00 89.75 79 GLY A CA 1
ATOM 600 C C . GLY A 1 79 ? 5.831 0.665 11.138 1.00 89.75 79 GLY A C 1
ATOM 601 O O . GLY A 1 79 ? 6.816 1.391 11.150 1.00 89.75 79 GLY A O 1
ATOM 602 N N . THR A 1 80 ? 5.028 0.579 10.073 1.00 91.00 80 THR A N 1
ATOM 603 C CA . THR A 1 80 ? 5.224 1.384 8.855 1.00 91.00 80 THR A CA 1
ATOM 604 C C . THR A 1 80 ? 4.955 2.861 9.127 1.00 91.00 80 THR A C 1
ATOM 606 O O . THR A 1 80 ? 5.710 3.713 8.678 1.00 91.00 80 THR A O 1
ATOM 609 N N . VAL A 1 81 ? 3.919 3.183 9.908 1.00 92.19 81 VAL A N 1
ATOM 610 C CA . VAL A 1 81 ? 3.620 4.578 10.264 1.00 92.19 81 VAL A CA 1
ATOM 611 C C . VAL A 1 81 ? 4.753 5.206 11.071 1.00 92.19 81 VAL A C 1
ATOM 613 O O . VAL A 1 81 ? 5.180 6.311 10.764 1.00 92.19 81 VAL A O 1
ATOM 616 N N . VAL A 1 82 ? 5.259 4.491 12.074 1.00 91.19 82 VAL A N 1
ATOM 617 C CA . VAL A 1 82 ? 6.326 4.972 12.958 1.00 91.19 82 VAL A CA 1
ATOM 618 C C . VAL A 1 82 ? 7.656 5.112 12.217 1.00 91.19 82 VAL A C 1
ATOM 620 O O . VAL A 1 82 ? 8.381 6.070 12.463 1.00 91.19 82 VAL A O 1
ATOM 623 N N . ASN A 1 83 ? 7.980 4.180 11.316 1.00 88.75 83 ASN A N 1
ATOM 624 C CA . ASN A 1 83 ? 9.276 4.178 10.637 1.00 88.75 83 ASN A CA 1
ATOM 625 C C . ASN A 1 83 ? 9.324 5.126 9.430 1.00 88.75 83 ASN A C 1
ATOM 627 O O . ASN A 1 83 ? 10.341 5.781 9.222 1.00 88.75 83 ASN A O 1
ATOM 631 N N . ASP A 1 84 ? 8.250 5.190 8.637 1.00 89.56 84 ASP A N 1
ATOM 632 C CA . ASP A 1 84 ? 8.250 5.888 7.345 1.00 89.56 84 ASP A CA 1
ATOM 633 C C . ASP A 1 84 ? 7.438 7.191 7.343 1.00 89.56 84 ASP A C 1
ATOM 635 O O . ASP A 1 84 ? 7.564 7.985 6.407 1.00 89.56 84 ASP A O 1
ATOM 639 N N . ASP A 1 85 ? 6.580 7.400 8.351 1.00 93.44 85 ASP A N 1
ATOM 640 C CA . ASP A 1 85 ? 5.629 8.516 8.448 1.00 93.44 85 ASP A CA 1
ATOM 641 C C . ASP A 1 85 ? 4.952 8.846 7.091 1.00 93.44 85 ASP A C 1
ATOM 643 O O . ASP A 1 85 ? 5.125 9.938 6.518 1.00 93.44 85 ASP A O 1
ATOM 647 N N . PRO A 1 86 ? 4.233 7.866 6.498 1.00 94.25 86 PRO A N 1
ATOM 648 C CA . PRO A 1 86 ? 3.667 7.992 5.165 1.00 94.25 86 PRO A CA 1
ATOM 649 C C . PRO A 1 86 ? 2.429 8.896 5.161 1.00 94.25 86 PRO A C 1
ATOM 651 O O . PRO A 1 86 ? 1.642 8.931 6.105 1.00 94.25 86 PRO A O 1
ATOM 654 N N . SER A 1 87 ? 2.189 9.583 4.039 1.00 93.75 87 SER A N 1
ATOM 655 C CA . SER A 1 87 ? 0.962 10.379 3.869 1.00 93.75 87 SER A CA 1
ATOM 656 C C . SER A 1 87 ? -0.283 9.535 3.592 1.00 93.75 87 SER A C 1
ATOM 658 O O . SER A 1 87 ? -1.384 10.022 3.824 1.00 93.75 87 SER A O 1
ATOM 660 N N . LEU A 1 88 ? -0.105 8.324 3.042 1.00 95.00 88 LEU A N 1
ATOM 661 C CA . LEU A 1 88 ? -1.148 7.384 2.588 1.00 95.00 88 LEU A CA 1
ATOM 662 C C . LEU A 1 88 ? -2.195 7.966 1.616 1.00 95.00 88 LEU A C 1
ATOM 664 O O . LEU A 1 88 ? -3.207 7.340 1.337 1.00 95.00 88 LEU A O 1
ATOM 668 N N . THR A 1 89 ? -1.914 9.129 1.031 1.00 95.44 89 THR A N 1
ATOM 669 C CA . THR A 1 89 ? -2.752 9.777 0.018 1.00 95.44 89 THR A CA 1
ATOM 670 C C . THR A 1 89 ? -2.364 9.369 -1.406 1.00 95.44 89 THR A C 1
ATOM 672 O O . THR A 1 89 ? -1.209 9.015 -1.695 1.00 95.44 89 THR A O 1
ATOM 675 N N . ALA A 1 90 ? -3.327 9.449 -2.320 1.00 95.06 90 ALA A N 1
ATOM 676 C CA . ALA A 1 90 ? -3.149 9.355 -3.762 1.00 95.06 90 ALA A CA 1
ATOM 677 C C . ALA A 1 90 ? -2.790 10.729 -4.366 1.00 95.06 90 ALA A C 1
ATOM 679 O O . ALA A 1 90 ? -3.361 11.767 -4.006 1.00 95.06 90 ALA A O 1
ATOM 680 N N . ARG A 1 91 ? -1.801 10.740 -5.271 1.00 92.81 91 ARG A N 1
ATOM 681 C CA . ARG A 1 91 ? -1.271 11.940 -5.937 1.00 92.81 91 ARG A CA 1
ATOM 682 C C . ARG A 1 91 ? -0.933 11.635 -7.392 1.00 92.81 91 ARG A C 1
ATOM 684 O O . ARG A 1 91 ? 0.022 10.907 -7.648 1.00 92.81 91 ARG A O 1
ATOM 691 N N . ILE A 1 92 ? -1.700 12.177 -8.337 1.00 85.19 92 ILE A N 1
ATOM 692 C CA . ILE A 1 92 ? -1.514 11.906 -9.766 1.00 85.19 92 ILE A CA 1
ATOM 693 C C . ILE A 1 92 ? -1.885 13.126 -10.624 1.00 85.19 92 ILE A C 1
ATOM 695 O O . ILE A 1 92 ? -3.055 13.326 -10.939 1.00 85.19 92 ILE A O 1
ATOM 699 N N . PRO A 1 93 ? -0.922 13.963 -11.055 1.00 78.00 93 PRO A N 1
ATOM 700 C CA . PRO A 1 93 ? 0.421 14.183 -10.497 1.00 78.00 93 PRO A CA 1
ATOM 701 C C . PRO A 1 93 ? 0.397 15.017 -9.198 1.00 78.00 93 PRO A C 1
ATOM 703 O O . PRO A 1 93 ? 1.397 15.102 -8.492 1.00 78.00 93 PRO A O 1
ATOM 706 N N . ALA A 1 94 ? -0.746 15.634 -8.892 1.00 88.19 94 ALA A N 1
ATOM 707 C CA . ALA A 1 94 ? -1.025 16.374 -7.666 1.00 88.19 94 ALA A CA 1
ATOM 708 C C . ALA A 1 94 ? -2.053 15.615 -6.811 1.00 88.19 94 ALA A C 1
ATOM 710 O O . ALA A 1 94 ? -2.571 14.582 -7.231 1.00 88.19 94 ALA A O 1
ATOM 711 N N . LEU A 1 95 ? -2.337 16.108 -5.606 1.00 92.56 95 LEU A N 1
ATOM 712 C CA . LEU A 1 95 ? -3.312 15.499 -4.699 1.00 92.56 95 LEU A CA 1
ATOM 713 C C . LEU A 1 95 ? -4.671 15.307 -5.393 1.00 92.56 95 LEU A C 1
ATOM 715 O O . LEU A 1 95 ? -5.239 16.269 -5.912 1.00 92.56 95 LEU A O 1
ATOM 719 N N . VAL A 1 96 ? -5.184 14.073 -5.401 1.00 92.81 96 VAL A N 1
ATOM 720 C CA . VAL A 1 96 ? -6.516 13.793 -5.959 1.00 92.81 96 VAL A CA 1
ATOM 721 C C . VAL A 1 96 ? -7.612 14.311 -5.011 1.00 92.81 96 VAL A C 1
ATOM 723 O O . VAL A 1 96 ? -7.351 14.457 -3.810 1.00 92.81 96 VAL A O 1
ATOM 726 N N . PRO A 1 97 ? -8.830 14.609 -5.507 1.00 93.25 97 PRO A N 1
ATOM 727 C CA . PRO A 1 97 ? -9.928 15.089 -4.669 1.00 93.25 97 PRO A CA 1
ATOM 728 C C . PRO A 1 97 ? -10.212 14.156 -3.490 1.00 93.25 97 PRO A C 1
ATOM 730 O O . PRO A 1 97 ? -10.098 12.944 -3.638 1.00 93.25 97 PRO A O 1
ATOM 733 N N . LEU A 1 98 ? -10.660 14.709 -2.357 1.00 89.69 98 LEU A N 1
ATOM 734 C CA . LEU A 1 98 ? -10.899 13.941 -1.127 1.00 89.69 98 LEU A CA 1
ATOM 735 C C . LEU A 1 98 ? -11.776 12.700 -1.359 1.00 89.69 98 LEU A C 1
ATOM 737 O O . LEU A 1 98 ? -11.421 11.631 -0.901 1.00 89.69 98 LEU A O 1
ATOM 741 N N . ARG A 1 99 ? -12.845 12.810 -2.159 1.00 88.94 99 ARG A N 1
ATOM 742 C CA . ARG A 1 99 ? -13.740 11.683 -2.508 1.00 88.94 99 ARG A CA 1
ATOM 743 C C . ARG A 1 99 ? -13.063 10.495 -3.215 1.00 88.94 99 ARG A C 1
ATOM 745 O O . ARG A 1 99 ? -13.692 9.460 -3.373 1.00 88.94 99 ARG A O 1
ATOM 752 N N . SER A 1 100 ? -11.857 10.698 -3.739 1.00 90.81 100 SER A N 1
ATOM 753 C CA . SER A 1 100 ? -11.047 9.707 -4.457 1.00 90.81 100 SER A CA 1
ATOM 754 C C . SER A 1 100 ? -9.777 9.352 -3.676 1.00 90.81 100 SER A C 1
ATOM 756 O O . SER A 1 100 ? -8.894 8.681 -4.203 1.00 90.81 100 SER A O 1
ATOM 758 N N . GLN A 1 101 ? -9.640 9.854 -2.445 1.00 94.12 101 GLN A N 1
ATOM 759 C CA . GLN A 1 101 ? -8.592 9.426 -1.529 1.00 94.12 101 GLN A CA 1
ATOM 760 C C . GLN A 1 101 ? -9.032 8.127 -0.847 1.00 94.12 101 GLN A C 1
ATOM 762 O O . GLN A 1 101 ? -10.192 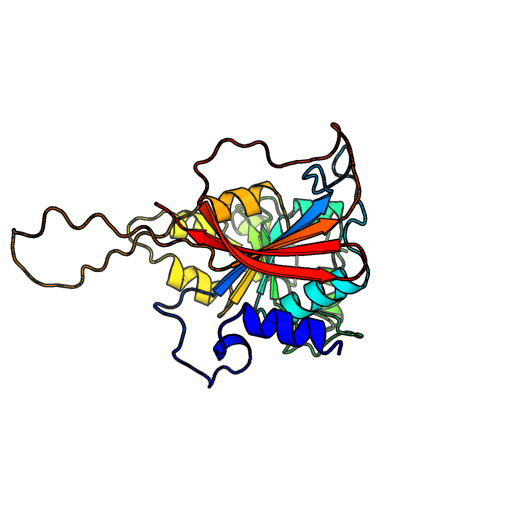8.027 -0.448 1.00 94.12 101 GLN A O 1
ATOM 767 N N . PRO A 1 102 ? -8.123 7.164 -0.641 1.00 95.19 102 PRO A N 1
ATOM 768 C CA . PRO A 1 102 ? -8.432 5.998 0.169 1.00 95.19 102 PRO A CA 1
ATOM 769 C C . PRO A 1 102 ? -8.567 6.393 1.646 1.00 95.19 102 PRO A C 1
ATOM 771 O O . PRO A 1 102 ? -7.881 7.300 2.133 1.00 95.19 102 PRO A O 1
ATOM 774 N N . VAL A 1 103 ? -9.404 5.671 2.388 1.00 92.69 103 VAL A N 1
ATOM 775 C CA . VAL A 1 103 ? -9.449 5.742 3.852 1.00 92.69 103 VAL A CA 1
ATOM 776 C C . VAL A 1 103 ? -8.224 5.017 4.428 1.00 92.69 103 VAL A C 1
ATOM 778 O O . VAL A 1 103 ? -8.045 3.826 4.162 1.00 92.69 103 VAL A O 1
ATOM 781 N N . PRO A 1 104 ? -7.358 5.683 5.218 1.00 92.75 104 PRO A N 1
ATOM 782 C CA . PRO A 1 104 ? -6.230 5.008 5.848 1.00 92.75 104 PRO A CA 1
ATOM 783 C C . PRO A 1 104 ? -6.693 4.103 6.992 1.00 92.75 104 PRO A C 1
ATOM 785 O O . PRO A 1 104 ? -7.431 4.542 7.868 1.00 92.75 104 PRO A O 1
ATOM 788 N N . VAL A 1 105 ? -6.202 2.870 7.034 1.00 91.31 105 VAL A N 1
ATOM 789 C CA . VAL A 1 105 ? -6.467 1.877 8.079 1.00 91.31 105 VAL A CA 1
ATOM 790 C C . VAL A 1 105 ? -5.144 1.464 8.710 1.00 91.31 105 VAL A C 1
ATOM 792 O O . VAL A 1 105 ? -4.252 0.947 8.036 1.00 91.31 105 VAL A O 1
ATOM 795 N N . ILE A 1 106 ? -5.001 1.677 10.014 1.00 89.06 106 ILE A N 1
ATOM 796 C CA . ILE A 1 106 ? -3.755 1.426 10.738 1.00 89.06 106 ILE A CA 1
ATOM 797 C C . ILE A 1 106 ? -3.962 0.304 11.746 1.00 89.06 106 ILE A C 1
ATOM 799 O O . ILE A 1 106 ? -4.743 0.450 12.683 1.00 89.06 106 ILE A O 1
ATOM 803 N N . LEU A 1 107 ? -3.225 -0.799 11.601 1.00 88.19 107 LEU A N 1
ATOM 804 C CA . LEU A 1 107 ? -3.185 -1.841 12.629 1.00 88.19 107 LEU A CA 1
ATOM 805 C C . LEU A 1 107 ? -2.209 -1.426 13.737 1.00 88.19 107 LEU A C 1
ATOM 807 O O . LEU A 1 107 ? -0.990 -1.528 13.569 1.00 88.19 107 LEU A O 1
ATOM 811 N N . ASP A 1 108 ? -2.753 -0.957 14.858 1.00 85.06 108 ASP A N 1
ATOM 812 C CA . ASP A 1 108 ? -2.030 -0.374 15.988 1.00 85.06 108 ASP A CA 1
ATOM 813 C C . ASP A 1 108 ? -2.543 -0.918 17.340 1.00 85.06 108 ASP A C 1
ATOM 815 O O . ASP A 1 108 ? -3.313 -0.258 18.051 1.00 85.06 108 ASP A O 1
ATOM 819 N N . PRO A 1 109 ? -2.112 -2.134 17.730 1.00 81.19 109 PRO A N 1
ATOM 820 C CA . PRO A 1 109 ? -2.579 -2.777 18.954 1.00 81.19 109 PRO A CA 1
ATOM 821 C C . PRO A 1 109 ? -2.387 -1.936 20.214 1.00 81.19 109 PRO A C 1
ATOM 823 O O . PRO A 1 109 ? -3.253 -1.961 21.083 1.00 81.19 109 PRO A O 1
ATOM 826 N N . GLY A 1 110 ? -1.285 -1.182 20.286 1.00 80.94 110 GLY A N 1
ATOM 827 C CA . GLY A 1 110 ? -0.885 -0.396 21.453 1.00 80.94 110 GLY A CA 1
ATOM 828 C C . GLY A 1 110 ? -1.119 1.109 21.330 1.00 80.94 110 GLY A C 1
ATOM 829 O O . GLY A 1 110 ? -0.658 1.848 22.194 1.00 80.94 110 GLY A O 1
ATOM 830 N N . LEU A 1 111 ? -1.791 1.576 20.272 1.00 82.75 111 LEU A N 1
ATOM 831 C CA . LEU A 1 111 ? -2.091 2.997 20.036 1.00 82.75 111 LEU A CA 1
ATOM 832 C C . LEU A 1 111 ? -0.843 3.890 20.015 1.00 82.75 111 LEU A C 1
ATOM 834 O O . LEU A 1 111 ? -0.837 5.029 20.497 1.00 82.75 111 LEU A O 1
ATOM 838 N N . THR A 1 112 ? 0.232 3.368 19.435 1.00 87.31 112 THR A N 1
ATOM 839 C CA . THR A 1 112 ? 1.540 4.019 19.370 1.00 87.31 112 THR A CA 1
ATOM 840 C C . THR A 1 112 ? 1.710 4.926 18.153 1.00 87.31 112 THR A C 1
ATOM 842 O O . THR A 1 112 ? 2.743 5.581 18.033 1.00 87.31 112 THR A O 1
ATOM 845 N N . THR A 1 113 ? 0.699 5.038 17.283 1.00 86.00 113 THR A N 1
ATOM 846 C CA . THR A 1 113 ? 0.680 5.980 16.152 1.00 86.00 113 THR A CA 1
ATOM 847 C C . THR A 1 113 ? 1.019 7.398 16.638 1.00 86.00 113 THR A C 1
ATOM 849 O O . THR A 1 113 ? 0.319 7.898 17.523 1.00 86.00 113 THR A O 1
ATOM 852 N N . PRO A 1 114 ? 2.048 8.071 16.096 1.00 90.31 114 PRO A N 1
ATOM 853 C CA . PRO A 1 114 ? 2.413 9.422 16.522 1.00 90.31 114 PRO A CA 1
ATOM 854 C C . PRO A 1 114 ? 1.284 10.430 16.272 1.00 90.31 114 PRO A C 1
ATOM 856 O O . PRO A 1 114 ? 0.630 10.390 15.233 1.00 90.31 114 PRO A O 1
ATOM 859 N N . ALA A 1 115 ? 1.036 11.346 17.213 1.00 86.69 115 ALA A N 1
ATOM 860 C CA . ALA A 1 115 ? -0.067 12.317 17.121 1.00 86.69 115 ALA A CA 1
ATOM 861 C C . ALA A 1 115 ? 0.139 13.398 16.036 1.00 86.69 115 ALA A C 1
ATOM 863 O O . ALA A 1 115 ? -0.810 14.102 15.659 1.00 86.69 115 ALA A O 1
ATOM 864 N N . ASP A 1 116 ? 1.375 13.524 15.564 1.00 88.62 116 ASP A N 1
ATOM 865 C CA . ASP A 1 116 ? 1.876 14.398 14.508 1.00 88.62 116 ASP A CA 1
ATOM 866 C C . ASP A 1 116 ? 2.153 13.651 13.192 1.00 88.62 116 ASP A C 1
ATOM 868 O O . ASP A 1 116 ? 2.650 14.261 12.248 1.00 88.62 116 ASP A O 1
ATOM 872 N N . ALA A 1 117 ? 1.780 12.368 13.087 1.00 92.69 117 ALA A N 1
ATOM 873 C CA . ALA A 1 117 ? 1.915 11.604 11.850 1.00 92.69 117 ALA A CA 1
ATOM 874 C C . ALA A 1 117 ? 1.233 12.322 10.671 1.00 92.69 117 ALA A C 1
ATOM 876 O O . ALA A 1 117 ? 0.112 12.836 10.801 1.00 92.69 117 ALA A O 1
ATOM 877 N N . LYS A 1 118 ? 1.865 12.306 9.490 1.00 95.25 118 LYS A N 1
ATOM 878 C CA . LYS A 1 118 ? 1.374 13.010 8.289 1.00 95.25 118 LYS A CA 1
ATOM 879 C C . LYS A 1 118 ? -0.071 12.665 7.954 1.00 95.25 118 LYS A C 1
ATOM 881 O O . LYS A 1 118 ? -0.838 13.551 7.592 1.00 95.25 118 LYS A O 1
ATOM 886 N N . LEU A 1 119 ? -0.458 11.399 8.097 1.00 91.06 119 LEU A N 1
ATOM 887 C CA . LEU A 1 119 ? -1.828 10.941 7.852 1.00 91.06 119 LEU A CA 1
ATOM 888 C C . LEU A 1 119 ? -2.862 11.626 8.770 1.00 91.06 119 LEU A C 1
ATOM 890 O O . LEU A 1 119 ? -3.946 11.981 8.312 1.00 91.06 119 LEU A O 1
ATOM 894 N N . LEU A 1 120 ? -2.521 11.894 10.039 1.00 87.69 120 LEU A N 1
ATOM 895 C CA . LEU A 1 120 ? -3.399 12.613 10.970 1.00 87.69 120 LEU A CA 1
ATOM 896 C C . LEU A 1 120 ? -3.446 14.106 10.651 1.00 87.69 120 LEU A C 1
ATOM 898 O O . LEU A 1 120 ? -4.502 14.726 10.760 1.00 87.69 120 LEU A O 1
ATOM 902 N N . ILE A 1 121 ? -2.317 14.687 10.239 1.00 91.50 121 ILE A N 1
ATOM 903 C CA . ILE A 1 121 ? -2.272 16.076 9.775 1.00 91.50 121 ILE A CA 1
ATOM 904 C C . ILE A 1 121 ? -3.155 16.240 8.53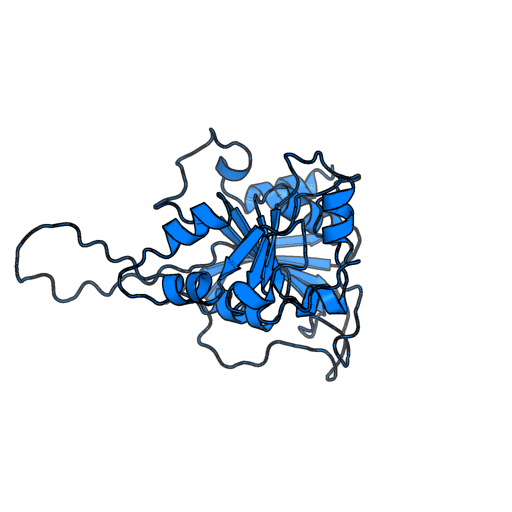5 1.00 91.50 121 ILE A C 1
ATOM 906 O O . ILE A 1 121 ? -3.973 17.154 8.509 1.00 91.50 121 ILE A O 1
ATOM 910 N N . ASN A 1 122 ? -3.056 15.333 7.559 1.00 90.81 122 ASN A N 1
ATOM 911 C CA . ASN A 1 122 ? -3.871 15.361 6.343 1.00 90.81 122 ASN A CA 1
ATOM 912 C C . ASN A 1 122 ? -5.372 15.309 6.646 1.00 90.81 122 ASN A C 1
ATOM 914 O O . ASN A 1 122 ? -6.154 16.041 6.042 1.00 90.81 122 ASN A O 1
ATOM 918 N N . ALA A 1 123 ? -5.774 14.485 7.617 1.00 86.56 123 ALA A N 1
ATOM 919 C CA . ALA A 1 123 ? -7.156 14.437 8.081 1.00 86.56 123 ALA A CA 1
ATOM 920 C C . ALA A 1 123 ? -7.613 15.775 8.687 1.00 86.56 123 ALA A C 1
ATOM 922 O O . ALA A 1 123 ? -8.699 16.259 8.377 1.00 86.56 123 ALA A O 1
ATOM 923 N N . ARG A 1 124 ? -6.777 16.409 9.524 1.00 88.25 124 ARG A N 1
ATOM 924 C CA . ARG A 1 124 ? -7.088 17.712 10.146 1.00 88.25 124 ARG A CA 1
ATOM 925 C C . ARG A 1 124 ? -7.153 18.854 9.130 1.00 88.25 124 ARG A C 1
ATOM 927 O O . ARG A 1 124 ? -7.913 19.794 9.333 1.00 88.25 124 ARG A O 1
ATOM 934 N N . THR A 1 125 ? -6.357 18.792 8.065 1.00 91.38 125 THR A N 1
ATOM 935 C CA . THR A 1 125 ? -6.301 19.827 7.020 1.00 91.38 125 THR A CA 1
ATOM 936 C C . THR A 1 125 ? -7.247 19.558 5.848 1.00 91.38 125 THR A C 1
ATOM 938 O O . THR A 1 125 ? -7.319 20.373 4.931 1.00 91.38 125 THR A O 1
ATOM 941 N N . GLY A 1 126 ? -7.983 18.441 5.864 1.00 88.50 126 GLY A N 1
ATOM 942 C CA . GLY A 1 126 ? -8.927 18.067 4.808 1.00 88.50 126 GLY A CA 1
ATOM 943 C C . GLY A 1 126 ? -8.269 17.597 3.506 1.00 88.50 126 GLY A C 1
ATOM 944 O O . GLY A 1 126 ? -8.930 17.550 2.470 1.00 88.50 126 GLY A O 1
ATOM 945 N N . THR A 1 127 ? -6.977 17.254 3.532 1.00 91.81 127 THR A N 1
ATOM 946 C CA . THR A 1 127 ? -6.231 16.735 2.370 1.00 91.81 127 THR A CA 1
ATOM 947 C C . THR A 1 127 ? -6.227 15.204 2.291 1.00 91.81 127 THR A C 1
ATOM 949 O O . THR A 1 127 ? -5.739 14.637 1.314 1.00 91.81 127 THR A O 1
ATOM 952 N N . GLY A 1 128 ? -6.784 14.524 3.295 1.00 91.25 128 GLY A N 1
ATOM 953 C CA . GLY A 1 128 ? -7.005 13.080 3.321 1.00 91.25 128 GLY A CA 1
ATOM 954 C C . GLY A 1 128 ? -8.142 12.710 4.272 1.00 91.25 128 GLY A C 1
ATOM 955 O O . GLY A 1 128 ? -8.610 13.546 5.046 1.00 91.25 128 GLY A O 1
ATOM 956 N N . HIS A 1 129 ? -8.602 11.462 4.208 1.00 86.81 129 HIS A N 1
ATOM 957 C CA . HIS A 1 129 ? -9.632 10.972 5.121 1.00 86.81 129 HIS A CA 1
ATOM 958 C C . HIS A 1 129 ? -9.088 10.769 6.546 1.00 86.81 129 HIS A C 1
ATOM 960 O O . HIS A 1 129 ? -7.909 10.439 6.712 1.00 86.81 129 HIS A O 1
ATOM 966 N N . PRO A 1 130 ? -9.935 10.925 7.583 1.00 85.00 130 PRO A N 1
ATOM 967 C CA . PRO A 1 130 ? -9.604 10.497 8.937 1.00 85.00 130 PRO A CA 1
ATOM 968 C C . PRO A 1 130 ? -9.217 9.014 8.959 1.00 85.00 130 PRO A C 1
ATOM 970 O O . PRO A 1 130 ? -9.948 8.199 8.391 1.00 85.00 130 PRO A O 1
ATOM 973 N N . PRO A 1 131 ? -8.091 8.643 9.590 1.00 85.62 131 PRO A N 1
ATOM 974 C CA . PRO A 1 131 ? -7.682 7.252 9.640 1.00 85.62 131 PRO A CA 1
ATOM 975 C C . PRO A 1 131 ? -8.570 6.437 10.581 1.00 85.62 131 PRO A C 1
ATOM 977 O O . PRO A 1 131 ? -8.995 6.905 11.644 1.00 85.62 131 PRO A O 1
ATOM 980 N N . VAL A 1 132 ? -8.761 5.175 10.220 1.00 86.81 132 VAL A N 1
ATOM 981 C CA . VAL A 1 132 ? -9.295 4.136 11.092 1.00 86.81 132 VAL A CA 1
ATOM 982 C C . VAL A 1 132 ? -8.123 3.477 11.820 1.00 86.81 132 VAL A C 1
ATOM 984 O O . VAL A 1 132 ? -7.242 2.905 11.185 1.00 86.81 132 VAL A O 1
ATOM 987 N N . ILE A 1 133 ? -8.080 3.558 13.150 1.00 81.44 133 ILE A N 1
ATOM 988 C CA . ILE A 1 133 ? -7.018 2.951 13.965 1.00 81.44 133 ILE A CA 1
ATOM 989 C C . ILE A 1 133 ? -7.561 1.693 14.640 1.00 81.44 133 ILE A C 1
ATOM 991 O O . ILE A 1 133 ? -8.443 1.758 15.497 1.00 81.44 133 ILE A O 1
ATOM 995 N N . CYS A 1 134 ? -7.011 0.538 14.278 1.00 81.69 134 CYS A N 1
ATOM 996 C CA . CYS A 1 134 ? -7.394 -0.743 14.846 1.00 81.69 134 CYS A CA 1
ATOM 997 C C . CYS A 1 134 ? -6.539 -1.070 16.079 1.00 81.69 134 CYS A C 1
ATOM 999 O O . CYS A 1 134 ? -5.326 -1.208 15.941 1.00 81.69 134 CYS A O 1
ATOM 1001 N N . THR A 1 135 ? -7.140 -1.252 17.261 1.00 75.00 135 THR A N 1
ATOM 1002 C CA . THR A 1 135 ? -6.421 -1.466 18.539 1.00 75.00 135 THR A CA 1
ATOM 1003 C C . THR A 1 135 ? -6.918 -2.685 19.319 1.00 75.00 135 THR A C 1
ATOM 1005 O O . THR A 1 135 ? -8.054 -3.102 19.151 1.00 75.00 135 THR A O 1
ATOM 1008 N N . THR A 1 136 ? -6.083 -3.280 20.175 1.00 68.25 136 THR A N 1
ATOM 1009 C CA . THR A 1 136 ? -6.498 -4.321 21.138 1.00 68.25 136 THR A CA 1
ATOM 1010 C C . THR A 1 136 ? -6.810 -3.756 22.528 1.00 68.25 136 THR A C 1
ATOM 1012 O O . THR A 1 136 ? -7.227 -4.514 23.401 1.00 68.25 136 THR A O 1
ATOM 1015 N N . CYS A 1 137 ? -6.567 -2.464 22.774 1.00 58.56 137 CYS A N 1
ATOM 1016 C CA . CYS A 1 137 ? -6.793 -1.847 24.080 1.00 58.56 137 CYS A CA 1
ATOM 1017 C C . CYS A 1 137 ? -8.302 -1.724 24.375 1.00 58.56 137 CYS A C 1
ATOM 1019 O O . CYS A 1 137 ? -9.046 -1.273 23.500 1.00 58.56 137 CYS A O 1
ATOM 1021 N N . PRO A 1 138 ? -8.769 -2.083 25.587 1.00 55.75 138 PRO A N 1
ATOM 1022 C CA . PRO A 1 138 ? -10.147 -1.835 25.994 1.00 55.75 138 PRO A CA 1
ATOM 1023 C C . PRO A 1 138 ? -10.449 -0.324 26.041 1.00 55.75 138 PRO A C 1
ATOM 1025 O O . PRO A 1 138 ? -9.564 0.495 26.297 1.00 55.75 138 PRO A O 1
ATOM 1028 N N . GLU A 1 139 ? -11.713 0.044 25.818 1.00 54.56 139 GLU A N 1
ATOM 1029 C CA . GLU A 1 139 ? -12.166 1.428 25.599 1.00 54.56 139 GLU A CA 1
ATOM 1030 C C . GLU A 1 139 ? -11.900 2.479 26.713 1.00 54.56 139 GLU A C 1
ATOM 1032 O O . GLU A 1 139 ? -11.812 3.648 26.336 1.00 54.56 139 GLU A O 1
ATOM 1037 N N . PRO A 1 140 ? -11.689 2.195 28.023 1.00 49.28 140 PRO A N 1
ATOM 1038 C CA . PRO A 1 140 ? -11.629 3.280 29.013 1.00 49.28 140 PRO A CA 1
ATOM 1039 C C . PRO A 1 140 ? -10.273 4.008 29.138 1.00 49.28 140 PRO A C 1
ATOM 1041 O O . PRO A 1 140 ? -10.236 5.099 29.694 1.00 49.28 140 PRO A O 1
ATOM 1044 N N . GLU A 1 141 ? -9.155 3.487 28.615 1.00 49.47 141 GLU A N 1
ATOM 1045 C CA . GLU A 1 141 ? -7.840 4.182 28.670 1.00 49.47 141 GLU A CA 1
ATOM 1046 C C . GLU A 1 141 ? -7.565 5.063 27.432 1.00 49.47 141 GLU A C 1
ATOM 1048 O O . GLU A 1 141 ? -6.514 5.690 27.290 1.00 49.47 141 GLU A O 1
ATOM 1053 N N . CYS A 1 142 ? -8.516 5.106 26.500 1.00 46.47 142 CYS A N 1
ATOM 1054 C CA . CYS A 1 142 ? -8.298 5.528 25.121 1.00 46.47 142 CYS A CA 1
ATOM 1055 C C . CYS A 1 142 ? -8.721 6.969 24.786 1.00 46.47 142 CYS A C 1
ATOM 1057 O O . CYS A 1 142 ? -8.452 7.413 23.668 1.00 46.47 142 CYS A O 1
ATOM 1059 N N . GLU A 1 143 ? -9.363 7.703 25.696 1.00 45.53 143 GLU A N 1
ATOM 1060 C CA . GLU A 1 143 ? -10.135 8.933 25.413 1.00 45.53 143 GLU A CA 1
ATOM 1061 C C . GLU A 1 143 ? -9.342 10.150 24.879 1.00 45.53 143 GLU A C 1
ATOM 1063 O O . GLU A 1 143 ? -9.928 11.169 24.525 1.00 45.53 143 GLU A O 1
ATOM 1068 N N . THR A 1 144 ? -8.015 10.091 24.749 1.00 49.28 144 THR A N 1
ATOM 1069 C CA . THR A 1 144 ? -7.191 11.294 24.507 1.00 49.28 144 THR A CA 1
ATOM 1070 C C . THR A 1 144 ? -6.943 11.674 23.038 1.00 49.28 144 THR A C 1
ATOM 1072 O O . THR A 1 144 ? -6.193 12.618 22.783 1.00 49.28 144 THR A O 1
ATOM 1075 N N . ARG A 1 145 ? -7.541 11.001 22.039 1.00 50.41 145 ARG A N 1
ATOM 1076 C CA . ARG A 1 145 ? -7.280 11.300 20.608 1.00 50.41 145 ARG A CA 1
ATOM 1077 C C . ARG A 1 145 ? -8.562 11.599 19.811 1.00 50.41 145 ARG A C 1
ATOM 1079 O O . ARG A 1 145 ? -9.275 10.664 19.464 1.00 50.41 145 ARG A O 1
ATOM 1086 N N . PRO A 1 146 ? -8.836 12.874 19.463 1.00 42.59 146 PRO A N 1
ATOM 1087 C CA . PRO A 1 146 ? -10.169 13.289 19.016 1.00 42.59 146 PRO A CA 1
ATOM 1088 C C . PRO A 1 146 ? -10.625 12.875 17.600 1.00 42.59 146 PRO A C 1
ATOM 1090 O O . PRO A 1 146 ? -11.799 13.049 17.312 1.00 42.59 146 PRO A O 1
ATOM 1093 N N . ASN A 1 147 ? -9.784 12.316 16.714 1.00 45.97 147 ASN A N 1
ATOM 1094 C CA . ASN A 1 147 ? -10.125 12.203 15.274 1.00 45.97 147 ASN A CA 1
ATOM 1095 C C . ASN A 1 147 ? -9.819 10.840 14.604 1.00 45.97 147 ASN A C 1
ATOM 1097 O O . ASN A 1 147 ? -9.513 10.807 13.413 1.00 45.97 147 ASN A O 1
ATOM 1101 N N . SER A 1 148 ? -9.866 9.716 15.321 1.00 51.69 148 SER A N 1
ATOM 1102 C CA . SER A 1 148 ? -9.699 8.387 14.703 1.00 51.69 148 SER A CA 1
ATOM 1103 C C . SER A 1 148 ? -10.926 7.516 14.940 1.00 51.69 148 SER A C 1
ATOM 1105 O O . SER A 1 148 ? -11.264 7.272 16.098 1.00 51.69 148 SER A O 1
ATOM 1107 N N . ASN A 1 149 ? -11.544 7.001 13.873 1.00 47.81 149 ASN A N 1
ATOM 1108 C CA . ASN A 1 149 ? -12.495 5.894 14.003 1.00 47.81 149 ASN A CA 1
ATOM 1109 C C . ASN A 1 149 ? -11.715 4.675 14.510 1.00 47.81 149 ASN A C 1
ATOM 1111 O O . ASN A 1 149 ? -10.636 4.384 13.997 1.00 47.81 149 ASN A O 1
ATOM 1115 N N . ARG A 1 150 ? -12.199 3.988 15.547 1.00 55.22 150 ARG A N 1
ATOM 1116 C CA . ARG A 1 150 ? -11.466 2.877 16.173 1.00 55.22 150 ARG A CA 1
ATOM 1117 C C . ARG A 1 150 ? -12.202 1.571 15.963 1.00 55.22 150 ARG A C 1
ATOM 1119 O O . ARG A 1 150 ? -13.403 1.507 16.186 1.00 55.22 150 ARG A O 1
ATOM 1126 N N . ILE A 1 151 ? -11.468 0.538 15.563 1.00 52.31 151 ILE A N 1
ATOM 1127 C CA . ILE A 1 151 ? -11.990 -0.829 15.442 1.00 52.31 151 ILE A CA 1
ATOM 1128 C C . ILE A 1 151 ? -11.160 -1.737 16.352 1.00 52.31 151 ILE A C 1
ATOM 1130 O O . ILE A 1 151 ? -9.933 -1.661 16.366 1.00 52.31 151 ILE A O 1
ATOM 1134 N N . SER A 1 152 ? -11.798 -2.603 17.134 1.00 46.78 152 SER A N 1
ATOM 1135 C CA . SER A 1 152 ? -11.068 -3.534 17.997 1.00 46.78 152 SER A CA 1
ATOM 1136 C C . SER A 1 152 ? -10.413 -4.647 17.157 1.00 46.78 152 SER A C 1
ATOM 1138 O O . SER A 1 152 ? -11.081 -5.320 16.376 1.00 46.78 152 SER A O 1
ATOM 1140 N N . LEU A 1 153 ? -9.101 -4.861 17.290 1.00 46.69 153 LEU A N 1
ATOM 1141 C CA . LEU A 1 153 ? -8.326 -5.877 16.559 1.00 46.69 153 LEU A CA 1
ATOM 1142 C C . LEU A 1 153 ? -8.799 -7.322 16.793 1.00 46.69 153 LEU A C 1
ATOM 1144 O O . LEU A 1 153 ? -8.771 -8.090 15.831 1.00 46.69 153 LEU A O 1
ATOM 1148 N N . PRO A 1 154 ? -9.267 -7.720 17.995 1.00 46.59 154 PRO A N 1
ATOM 1149 C CA . PRO A 1 154 ? -9.928 -9.001 18.180 1.00 46.59 154 PRO A CA 1
ATOM 1150 C C . PRO A 1 154 ? -11.210 -9.102 17.355 1.00 46.59 154 PRO A C 1
ATOM 1152 O O . PRO A 1 154 ? -11.480 -10.177 16.863 1.00 46.59 154 PRO A O 1
ATOM 1155 N N . ALA A 1 155 ? -11.963 -8.029 17.097 1.00 46.06 155 ALA A N 1
ATOM 1156 C CA . ALA A 1 155 ? -13.098 -8.107 16.169 1.00 46.06 155 ALA A CA 1
ATOM 1157 C C . ALA A 1 155 ? -12.623 -8.304 14.718 1.00 46.06 155 ALA A C 1
ATOM 1159 O O . ALA A 1 155 ? -13.182 -9.122 13.999 1.00 46.06 155 ALA A O 1
ATOM 1160 N N . LEU A 1 156 ? -11.541 -7.636 14.303 1.00 51.69 156 LEU A N 1
ATOM 1161 C CA . LEU A 1 156 ? -10.995 -7.780 12.948 1.00 51.69 156 LEU A CA 1
ATOM 1162 C C . LEU A 1 156 ? -10.443 -9.192 12.675 1.00 51.69 156 LEU A C 1
ATOM 1164 O O . LEU A 1 156 ? -10.680 -9.748 11.609 1.00 51.69 156 LEU A O 1
ATOM 1168 N N . PHE A 1 157 ? -9.709 -9.776 13.630 1.00 45.03 157 PHE A N 1
ATOM 1169 C CA . PHE A 1 157 ? -9.062 -11.085 13.472 1.00 45.03 157 PHE A CA 1
ATOM 1170 C C . PHE A 1 157 ? -9.882 -12.259 14.021 1.00 45.03 157 PHE A C 1
ATOM 1172 O O . PHE A 1 157 ? -9.819 -13.333 13.429 1.00 45.03 157 PHE A O 1
ATOM 1179 N N . ASN A 1 158 ? -10.679 -12.084 15.085 1.00 42.09 158 ASN A N 1
ATOM 1180 C CA . ASN A 1 158 ? -11.592 -13.139 15.535 1.00 42.09 158 ASN A CA 1
ATOM 1181 C C . ASN A 1 158 ? -12.749 -13.295 14.558 1.00 42.09 158 ASN A C 1
ATOM 1183 O O . ASN A 1 158 ? -13.129 -14.427 14.345 1.00 42.09 158 ASN A O 1
ATOM 1187 N N . ASN A 1 159 ? -13.262 -12.252 13.893 1.00 40.91 159 ASN A N 1
ATOM 1188 C CA . ASN A 1 159 ? -14.287 -12.462 12.855 1.00 40.91 159 ASN A CA 1
ATOM 1189 C C . ASN A 1 159 ? -13.719 -13.127 11.589 1.00 40.91 159 ASN A C 1
ATOM 1191 O O . ASN A 1 159 ? -14.462 -13.762 10.855 1.00 40.91 159 ASN A O 1
ATOM 1195 N N . LEU A 1 160 ? -12.401 -13.050 11.362 1.00 38.00 160 LEU A N 1
ATOM 1196 C CA . LEU A 1 160 ? -11.710 -13.845 10.336 1.00 38.00 160 LEU A CA 1
ATOM 1197 C C . LEU A 1 160 ? -11.458 -15.304 10.765 1.00 38.00 160 LEU A C 1
ATOM 1199 O O . LEU A 1 160 ? -11.073 -16.119 9.931 1.00 38.00 160 LEU A O 1
ATOM 1203 N N . GLN A 1 161 ? -11.619 -15.628 12.053 1.00 35.72 161 GLN A N 1
ATOM 1204 C CA . GLN A 1 161 ? -11.316 -16.943 12.639 1.00 35.72 161 GLN A CA 1
ATOM 1205 C C . GLN A 1 161 ? -12.504 -17.598 13.367 1.00 35.72 161 GLN A C 1
ATOM 1207 O O . GLN A 1 161 ? -12.385 -18.746 13.793 1.00 35.72 161 GLN A O 1
ATOM 1212 N N . HIS A 1 162 ? -13.637 -16.908 13.526 1.00 31.38 162 HIS A N 1
ATOM 1213 C CA . HIS A 1 162 ? -14.836 -17.452 14.150 1.00 31.38 162 HIS A CA 1
ATOM 1214 C C . HIS A 1 162 ? -15.541 -18.336 13.120 1.00 31.38 162 HIS A C 1
ATOM 1216 O O . HIS A 1 162 ? -15.826 -17.850 12.028 1.00 31.38 162 HIS A O 1
ATOM 1222 N N . PRO A 1 163 ? -15.866 -19.597 13.447 1.00 40.81 163 PRO A N 1
ATOM 1223 C CA . PRO A 1 163 ? -16.497 -20.516 12.498 1.00 40.81 163 PRO A CA 1
ATOM 1224 C C . PRO A 1 163 ? -17.880 -20.055 11.999 1.00 40.81 163 PRO A C 1
ATOM 1226 O O . PRO A 1 163 ? -18.336 -20.565 10.983 1.00 40.81 163 PRO A O 1
ATOM 1229 N N . ASP A 1 164 ? -18.503 -19.074 12.667 1.00 41.50 164 ASP A N 1
ATOM 1230 C CA . ASP A 1 164 ? -19.869 -18.603 12.386 1.00 41.50 164 ASP A CA 1
ATOM 1231 C C . ASP A 1 164 ? -19.942 -17.149 11.878 1.00 41.50 164 ASP A C 1
ATOM 1233 O O . ASP A 1 164 ? -21.022 -16.665 11.541 1.00 41.50 164 ASP A O 1
ATOM 1237 N N . ALA A 1 165 ? -18.821 -16.417 11.845 1.00 44.94 165 ALA A N 1
ATOM 1238 C CA . ALA A 1 165 ? -18.795 -15.055 11.317 1.00 44.94 165 ALA A CA 1
ATOM 1239 C C . ALA A 1 165 ? -18.392 -15.110 9.845 1.00 44.94 165 ALA A C 1
ATOM 1241 O O . ALA A 1 165 ? -17.332 -15.641 9.530 1.00 44.94 165 ALA A O 1
ATOM 1242 N N . ASN A 1 166 ? -19.207 -14.553 8.943 1.00 54.28 166 ASN A N 1
ATOM 1243 C CA . ASN A 1 166 ? -18.786 -14.403 7.554 1.00 54.28 166 ASN A CA 1
ATOM 1244 C C . ASN A 1 166 ? -17.669 -13.337 7.500 1.00 54.28 166 ASN A C 1
ATOM 1246 O O . ASN A 1 166 ? -17.962 -12.152 7.707 1.00 54.28 166 ASN A O 1
ATOM 1250 N N . PRO A 1 167 ? -16.404 -13.722 7.241 1.00 56.34 167 PRO A N 1
ATOM 1251 C CA . PRO A 1 167 ? -15.290 -12.781 7.214 1.00 56.34 167 PRO A CA 1
ATOM 1252 C C . PRO A 1 167 ? -15.492 -11.691 6.162 1.00 56.34 167 PRO A C 1
ATOM 1254 O O . PRO A 1 167 ? -15.054 -10.560 6.356 1.00 56.34 167 PRO A O 1
ATOM 1257 N N . ASP A 1 168 ? -16.188 -12.007 5.073 1.00 58.38 168 ASP A N 1
ATOM 1258 C CA . ASP A 1 168 ? -16.362 -11.108 3.944 1.00 58.38 168 ASP A CA 1
ATOM 1259 C C . ASP A 1 168 ? -17.223 -9.900 4.338 1.00 58.38 168 ASP A C 1
ATOM 1261 O O . ASP A 1 168 ? -16.803 -8.758 4.151 1.00 58.38 168 ASP A O 1
ATOM 1265 N N . SER A 1 169 ? -18.355 -10.131 5.013 1.00 58.19 169 SER A N 1
ATOM 1266 C CA . SER A 1 169 ? -19.296 -9.075 5.416 1.00 58.19 169 SER A CA 1
ATOM 1267 C C . SER A 1 169 ? -18.667 -8.047 6.365 1.00 58.19 169 SER A C 1
ATOM 1269 O O . SER A 1 169 ? -18.832 -6.843 6.176 1.00 58.19 169 SER A O 1
ATOM 1271 N N . VAL A 1 170 ? -17.873 -8.506 7.338 1.00 59.38 170 VAL A N 1
ATOM 1272 C CA . VAL A 1 170 ? -17.164 -7.623 8.284 1.00 59.38 170 VAL A CA 1
ATOM 1273 C C . VAL A 1 170 ? -16.102 -6.788 7.569 1.00 59.38 170 VAL A C 1
ATOM 1275 O O . VAL A 1 170 ? -15.904 -5.613 7.894 1.00 59.38 170 VAL A O 1
ATOM 1278 N N . LEU A 1 171 ? -15.417 -7.376 6.585 1.00 64.69 171 LEU A N 1
ATOM 1279 C CA . LEU A 1 171 ? -14.400 -6.681 5.807 1.00 64.69 171 LEU A CA 1
ATOM 1280 C C . LEU A 1 171 ? -15.010 -5.602 4.904 1.00 64.69 171 LEU A C 1
ATOM 1282 O O . LEU A 1 171 ? -14.4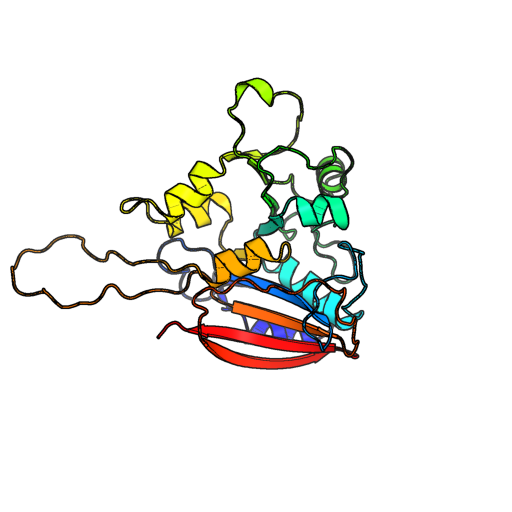43 -4.513 4.844 1.00 64.69 171 LEU A O 1
ATOM 1286 N N . ALA A 1 172 ? -16.147 -5.841 4.241 1.00 64.38 172 ALA A N 1
ATOM 1287 C CA . ALA A 1 172 ? -16.759 -4.800 3.406 1.00 64.38 172 ALA A CA 1
ATOM 1288 C C . ALA A 1 172 ? -17.373 -3.657 4.209 1.00 64.38 172 ALA A C 1
ATOM 1290 O O . ALA A 1 172 ? -17.223 -2.502 3.814 1.00 64.38 172 ALA A O 1
ATOM 1291 N N . GLU A 1 173 ? -18.018 -3.944 5.342 1.00 66.19 173 GLU A N 1
ATOM 1292 C CA . GLU A 1 173 ? -18.523 -2.888 6.228 1.00 66.19 173 GLU A CA 1
ATOM 1293 C C . GLU A 1 173 ? -17.383 -2.011 6.766 1.00 66.19 173 GLU A C 1
ATOM 1295 O O . GLU A 1 173 ? -17.540 -0.798 6.899 1.00 66.19 173 GLU A O 1
ATOM 1300 N N . SER A 1 174 ? -16.218 -2.613 7.029 1.00 67.62 174 SER A N 1
ATOM 1301 C CA . SER A 1 174 ? -15.067 -1.911 7.607 1.00 67.62 174 SER A CA 1
ATOM 130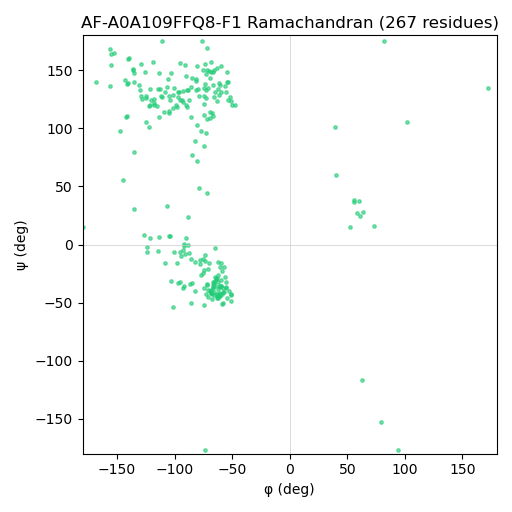2 C C . SER A 1 174 ? -14.192 -1.192 6.573 1.00 67.62 174 SER A C 1
ATOM 1304 O O . SER A 1 174 ? -13.600 -0.162 6.895 1.00 67.62 174 SER A O 1
ATOM 1306 N N . PHE A 1 175 ? -14.066 -1.735 5.355 1.00 77.69 175 PHE A N 1
ATOM 1307 C CA . PHE A 1 175 ? -13.059 -1.311 4.367 1.00 77.69 175 PHE A CA 1
ATOM 1308 C C . PHE A 1 175 ? -13.622 -0.881 3.008 1.00 77.69 175 PHE A C 1
ATOM 1310 O O . PHE A 1 175 ? -12.858 -0.447 2.142 1.00 77.69 175 PHE A O 1
ATOM 1317 N N . GLY A 1 176 ? -14.937 -0.960 2.809 1.00 83.12 176 GLY A N 1
ATOM 1318 C CA . GLY A 1 176 ? -15.576 -0.641 1.536 1.00 83.12 176 GLY A CA 1
ATOM 1319 C C . GLY A 1 176 ? -15.455 -1.781 0.526 1.00 83.12 176 GLY A C 1
ATOM 1320 O O . GLY A 1 176 ? -15.366 -2.951 0.885 1.00 83.12 176 GLY A O 1
ATOM 1321 N N . ARG A 1 177 ? -15.468 -1.457 -0.769 1.00 86.62 177 ARG A N 1
ATOM 1322 C CA . ARG A 1 177 ? -15.500 -2.453 -1.857 1.00 86.62 177 ARG A CA 1
ATOM 1323 C C . ARG A 1 177 ? -14.115 -2.956 -2.248 1.00 86.62 177 ARG A C 1
ATOM 1325 O O . ARG A 1 177 ? -14.005 -3.922 -2.999 1.00 86.62 177 ARG A O 1
ATOM 1332 N N . SER A 1 178 ? -13.058 -2.301 -1.784 1.00 91.31 178 SER A N 1
ATOM 1333 C CA . SER A 1 178 ? -11.686 -2.597 -2.195 1.00 91.31 178 SER A CA 1
ATOM 1334 C C . SER A 1 178 ? -10.684 -2.146 -1.142 1.00 91.31 178 SER A C 1
ATOM 1336 O O . SER A 1 178 ? -10.767 -1.020 -0.649 1.00 91.31 178 SER A O 1
ATOM 1338 N N . LEU A 1 179 ? -9.702 -2.999 -0.866 1.00 92.81 179 LEU A N 1
ATOM 1339 C CA . LEU A 1 179 ? -8.678 -2.786 0.145 1.00 92.81 179 LEU A CA 1
ATOM 1340 C C . LEU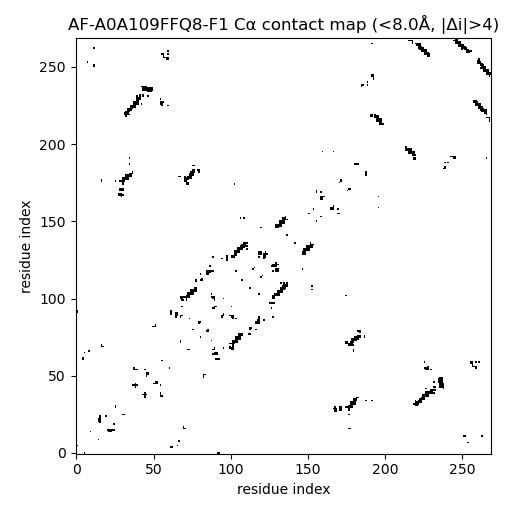 A 1 179 ? -7.284 -2.985 -0.454 1.00 92.81 179 LEU A C 1
ATOM 1342 O O . LEU A 1 179 ? -6.969 -4.046 -0.990 1.00 92.81 179 LEU A O 1
ATOM 1346 N N . MET A 1 180 ? -6.432 -1.975 -0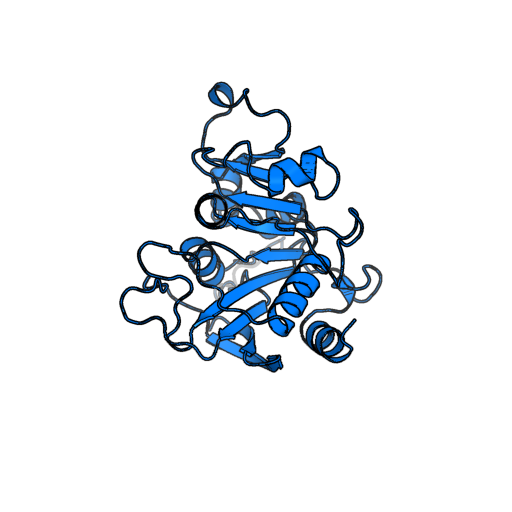.317 1.00 95.88 180 MET A N 1
ATOM 1347 C CA . MET A 1 180 ? -5.018 -2.042 -0.675 1.00 95.88 180 MET A CA 1
ATOM 1348 C C . MET A 1 180 ? -4.166 -2.236 0.579 1.00 95.88 180 MET A C 1
ATOM 1350 O O . MET A 1 180 ? -4.286 -1.467 1.524 1.00 95.88 180 MET A O 1
ATOM 1354 N N . ILE A 1 181 ? -3.276 -3.224 0.598 1.00 94.62 181 ILE A N 1
ATOM 1355 C CA . ILE A 1 181 ? -2.365 -3.492 1.719 1.00 94.62 181 ILE A CA 1
ATOM 1356 C C . ILE A 1 181 ? -0.933 -3.226 1.259 1.00 94.62 181 ILE A C 1
ATOM 1358 O O . ILE A 1 181 ? -0.396 -3.989 0.458 1.00 94.62 181 ILE A O 1
ATOM 1362 N N . GLU A 1 182 ? -0.321 -2.151 1.766 1.00 91.81 182 GLU A N 1
ATOM 1363 C CA . GLU A 1 182 ? 1.025 -1.703 1.357 1.00 91.81 182 GLU A CA 1
ATOM 1364 C C . GLU A 1 182 ? 2.132 -2.049 2.364 1.00 91.81 182 GLU A C 1
ATOM 1366 O O . GLU A 1 182 ? 3.294 -2.221 1.997 1.00 91.81 182 GLU A O 1
ATOM 1371 N N . GLY A 1 183 ? 1.794 -2.081 3.656 1.00 81.75 183 GLY A N 1
ATOM 1372 C CA . GLY A 1 183 ? 2.778 -1.880 4.720 1.00 81.75 183 GLY A CA 1
ATOM 1373 C C . GLY A 1 183 ? 2.758 -2.940 5.812 1.00 81.75 183 GLY A C 1
ATOM 1374 O O . GLY A 1 183 ? 1.716 -3.252 6.386 1.00 81.75 183 GLY A O 1
ATOM 1375 N N . GLY A 1 184 ? 3.953 -3.421 6.158 1.00 80.50 184 GLY A N 1
ATOM 1376 C CA . GLY A 1 184 ? 4.199 -4.360 7.248 1.00 80.50 184 GLY A CA 1
ATOM 1377 C C . GLY A 1 184 ? 4.397 -5.786 6.746 1.00 80.50 184 GLY A C 1
ATOM 1378 O O . GLY A 1 184 ? 3.434 -6.480 6.437 1.00 80.50 184 GLY A O 1
ATOM 1379 N N . ALA A 1 185 ? 5.646 -6.266 6.753 1.00 78.50 185 ALA A N 1
ATOM 1380 C CA . ALA A 1 185 ? 5.991 -7.622 6.305 1.00 78.50 185 ALA A CA 1
ATOM 1381 C C . ALA A 1 185 ? 5.131 -8.704 6.966 1.00 78.50 185 ALA A C 1
ATOM 1383 O O . ALA A 1 185 ? 4.640 -9.613 6.308 1.00 78.50 185 ALA A O 1
ATOM 1384 N N . ALA A 1 186 ? 4.911 -8.581 8.278 1.00 78.75 186 ALA A N 1
ATOM 1385 C CA . ALA A 1 186 ? 4.093 -9.525 9.027 1.00 78.75 186 ALA A CA 1
ATOM 1386 C C . ALA A 1 186 ? 2.614 -9.496 8.605 1.00 78.75 186 ALA A C 1
ATOM 1388 O O . ALA A 1 186 ? 1.962 -10.536 8.654 1.00 78.75 186 ALA A O 1
ATOM 1389 N N . ILE A 1 187 ? 2.095 -8.337 8.187 1.00 84.12 187 ILE A N 1
ATOM 1390 C CA . ILE A 1 187 ? 0.715 -8.173 7.712 1.00 84.12 187 ILE A CA 1
ATOM 1391 C C . ILE A 1 187 ? 0.589 -8.781 6.321 1.00 84.12 187 ILE A C 1
ATOM 1393 O O . ILE A 1 187 ? -0.241 -9.666 6.137 1.00 84.12 187 ILE A O 1
ATOM 1397 N N . LEU A 1 188 ? 1.469 -8.394 5.390 1.00 83.00 188 LEU A N 1
ATOM 1398 C CA . LEU A 1 188 ? 1.533 -8.966 4.041 1.00 83.00 188 LEU A CA 1
ATOM 1399 C C . LEU A 1 188 ? 1.596 -10.499 4.098 1.00 83.00 188 LEU A C 1
ATOM 1401 O O . LEU A 1 188 ? 0.780 -11.177 3.481 1.00 83.00 188 LEU A O 1
ATOM 1405 N N . ALA A 1 189 ? 2.490 -11.049 4.925 1.00 78.31 189 ALA A N 1
ATOM 1406 C CA . ALA A 1 189 ? 2.630 -12.490 5.120 1.00 78.31 189 ALA A CA 1
ATOM 1407 C C . ALA A 1 189 ? 1.369 -13.152 5.698 1.00 78.31 189 ALA A C 1
ATOM 1409 O O . ALA A 1 189 ? 1.029 -14.278 5.329 1.00 78.31 189 ALA A O 1
ATOM 1410 N N . SER A 1 190 ? 0.686 -12.474 6.625 1.00 80.25 190 SER A N 1
ATOM 1411 C CA . SER A 1 190 ? -0.521 -13.004 7.267 1.00 80.25 190 SER A CA 1
ATOM 1412 C C . SER A 1 190 ? -1.696 -13.041 6.295 1.00 80.25 190 SER A C 1
ATOM 1414 O O . SER A 1 190 ? -2.340 -14.079 6.197 1.00 80.25 190 SER A O 1
ATOM 1416 N N . PHE A 1 191 ? -1.921 -11.971 5.526 1.00 81.50 191 PHE A N 1
ATOM 1417 C CA . PHE A 1 191 ? -2.959 -11.936 4.492 1.00 81.50 191 PHE A CA 1
ATOM 1418 C C . PHE A 1 191 ? -2.673 -12.917 3.356 1.00 81.50 191 PHE A C 1
ATOM 1420 O O . PHE A 1 191 ? -3.577 -13.621 2.919 1.00 81.50 191 PHE A O 1
ATOM 1427 N N . LEU A 1 192 ? -1.415 -13.027 2.922 1.00 79.75 192 LEU A N 1
ATOM 1428 C CA . LEU A 1 192 ? -1.036 -13.967 1.868 1.00 79.75 192 LEU A CA 1
ATOM 1429 C C . LEU A 1 192 ? -1.233 -15.431 2.290 1.00 79.75 192 LEU A C 1
ATOM 1431 O O . LEU A 1 192 ? -1.470 -16.275 1.435 1.00 79.75 192 LEU A O 1
ATOM 1435 N N . SER A 1 193 ? -1.153 -15.729 3.591 1.00 74.25 193 SER A N 1
ATOM 1436 C CA . SER A 1 193 ? -1.380 -17.077 4.134 1.00 74.25 193 SER A CA 1
ATOM 1437 C C . SER A 1 193 ? -2.839 -17.344 4.527 1.00 74.25 193 SER A C 1
ATOM 1439 O O . SER A 1 193 ? -3.156 -18.467 4.914 1.00 74.25 193 SER A O 1
ATOM 1441 N N . ALA A 1 194 ? -3.704 -16.327 4.501 1.00 71.25 194 ALA A N 1
ATOM 1442 C CA . ALA A 1 194 ? -5.086 -16.429 4.947 1.00 71.25 194 ALA A CA 1
ATOM 1443 C C . ALA A 1 194 ? -5.998 -16.960 3.834 1.00 71.25 194 ALA A C 1
ATOM 1445 O O . ALA A 1 194 ? -5.852 -16.631 2.654 1.00 71.25 194 ALA A O 1
ATOM 1446 N N . THR A 1 195 ? -6.976 -17.765 4.235 1.00 65.25 195 THR A N 1
ATOM 1447 C CA . THR A 1 195 ? -7.975 -18.360 3.348 1.00 65.25 195 THR A CA 1
ATOM 1448 C C . THR A 1 195 ? -9.351 -18.222 3.974 1.00 65.25 195 THR A C 1
ATOM 1450 O O . THR A 1 195 ? -9.474 -18.442 5.178 1.00 65.25 195 THR A O 1
ATOM 1453 N N . SER A 1 196 ? -10.375 -17.915 3.181 1.00 60.78 196 SER A N 1
ATOM 1454 C CA . SER A 1 196 ? -11.764 -18.038 3.618 1.00 60.78 196 SER A CA 1
ATOM 1455 C C . SER A 1 196 ? -12.298 -19.435 3.291 1.00 60.78 196 SER A C 1
ATOM 1457 O O . SER A 1 196 ? -11.922 -20.062 2.294 1.00 60.78 196 SER A O 1
ATOM 1459 N N . THR A 1 197 ? -13.156 -19.953 4.165 1.00 53.97 197 THR A N 1
ATOM 1460 C CA . THR A 1 197 ? -13.940 -21.166 3.923 1.00 53.97 197 THR A CA 1
ATOM 1461 C C . THR A 1 197 ? -15.377 -20.754 3.642 1.00 53.97 197 THR A C 1
ATOM 1463 O O . THR A 1 197 ? -16.045 -20.262 4.547 1.00 53.97 197 THR A O 1
ATOM 1466 N N . ASN A 1 198 ? -15.867 -20.967 2.419 1.00 47.78 198 ASN A N 1
ATOM 1467 C CA . ASN A 1 198 ? -17.293 -20.797 2.140 1.00 47.78 198 ASN A CA 1
ATOM 1468 C C . ASN A 1 198 ? -18.064 -21.975 2.740 1.00 47.78 198 ASN A C 1
ATOM 1470 O O . ASN A 1 198 ? -17.945 -23.108 2.267 1.00 47.78 198 ASN A O 1
ATOM 1474 N N . SER A 1 199 ? -18.858 -21.709 3.773 1.00 40.56 199 SER A N 1
ATOM 1475 C CA . SER A 1 199 ? -19.932 -22.597 4.209 1.00 40.56 199 SER A CA 1
ATOM 1476 C C . SER A 1 199 ? -21.187 -22.300 3.382 1.00 40.56 199 SER A C 1
ATOM 1478 O O . SER A 1 199 ? -22.110 -21.641 3.855 1.00 40.56 199 SER A O 1
ATOM 1480 N N . ASP A 1 200 ? -21.233 -22.764 2.134 1.00 37.09 200 ASP A N 1
ATOM 1481 C CA . ASP A 1 200 ? -22.497 -22.781 1.390 1.00 37.09 200 ASP A CA 1
ATOM 1482 C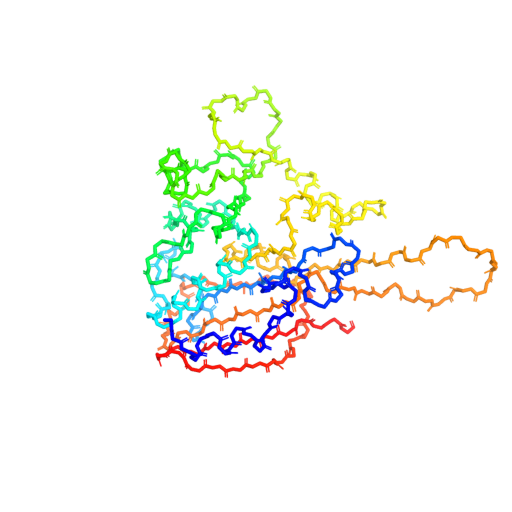 C . ASP A 1 200 ? -23.350 -23.934 1.951 1.00 37.09 200 ASP A C 1
ATOM 1484 O O . ASP A 1 200 ? -23.276 -25.067 1.475 1.00 37.09 200 ASP A O 1
ATOM 1488 N N . ALA A 1 201 ? -24.093 -23.678 3.032 1.00 37.06 201 ALA A N 1
ATOM 1489 C CA . ALA A 1 201 ? -25.001 -24.650 3.643 1.00 37.06 201 ALA A CA 1
ATOM 1490 C C . ALA A 1 201 ? -26.268 -23.985 4.207 1.00 37.06 201 ALA A C 1
ATOM 1492 O O . ALA A 1 201 ? -26.615 -24.185 5.368 1.00 37.06 201 ALA A O 1
ATOM 1493 N N . ASP A 1 202 ? -26.990 -23.243 3.367 1.00 31.20 202 ASP A N 1
ATOM 1494 C CA . ASP A 1 202 ? -28.406 -22.975 3.618 1.00 31.20 202 ASP A CA 1
ATOM 1495 C C . ASP A 1 202 ? -29.247 -24.127 3.046 1.00 31.20 202 ASP A C 1
ATOM 1497 O O . ASP A 1 202 ? -29.338 -24.327 1.838 1.00 31.20 202 ASP A O 1
ATOM 1501 N N . SER A 1 203 ? -29.811 -24.909 3.972 1.00 35.91 203 SER A N 1
ATOM 1502 C CA . SER A 1 203 ? -30.987 -25.782 3.847 1.00 35.91 203 SER A CA 1
ATOM 1503 C C . SER A 1 203 ? -31.174 -26.585 2.546 1.00 35.91 203 SER A C 1
ATOM 1505 O O . SER A 1 203 ? -31.785 -26.100 1.603 1.00 35.91 203 SER A O 1
ATOM 1507 N N . GLU A 1 204 ? -30.837 -27.880 2.572 1.00 30.70 204 GLU A N 1
ATOM 1508 C CA . GLU A 1 204 ? -31.838 -28.944 2.384 1.00 30.70 204 GLU A CA 1
ATOM 1509 C C . GLU A 1 204 ? -31.282 -30.340 2.726 1.00 30.70 204 GLU A C 1
ATOM 1511 O O . GLU A 1 204 ? -30.135 -30.697 2.470 1.00 30.70 204 GLU A O 1
ATOM 1516 N N . SER A 1 205 ? -32.144 -31.111 3.382 1.00 33.31 205 SER A N 1
ATOM 1517 C CA . SER A 1 205 ? -31.972 -32.478 3.872 1.00 33.31 205 SER A CA 1
ATOM 1518 C C . SER A 1 205 ? -31.477 -33.467 2.806 1.00 33.31 205 SER A C 1
ATOM 1520 O O . SER A 1 205 ? -32.140 -33.641 1.789 1.00 33.31 205 SER A O 1
ATOM 1522 N N . SER A 1 206 ? -30.386 -34.196 3.085 1.00 30.98 206 SER A N 1
ATOM 1523 C CA . SER A 1 206 ? -30.258 -35.654 2.865 1.00 30.98 206 SER A CA 1
ATOM 1524 C C . SER A 1 206 ? -28.818 -36.127 3.118 1.00 30.98 206 SER A C 1
ATOM 1526 O O . SER A 1 206 ? -27.846 -35.532 2.658 1.00 30.98 206 SER A O 1
ATOM 1528 N N . ALA A 1 207 ? -28.683 -37.233 3.849 1.00 33.47 207 ALA A N 1
ATOM 1529 C CA . ALA A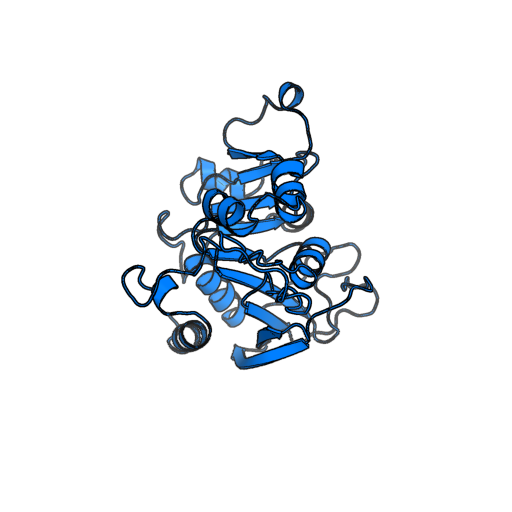 1 207 ? -27.451 -37.805 4.394 1.00 33.47 207 ALA A CA 1
ATOM 1530 C C . ALA A 1 207 ? -26.497 -38.460 3.358 1.00 33.47 207 ALA A C 1
ATOM 1532 O O . ALA A 1 207 ? -25.962 -39.537 3.610 1.00 33.47 207 ALA A O 1
ATOM 1533 N N . ALA A 1 208 ? -26.254 -37.825 2.204 1.00 29.33 208 ALA A N 1
ATOM 1534 C CA . ALA A 1 208 ? -25.408 -38.374 1.131 1.00 29.33 208 ALA A CA 1
ATOM 1535 C C . ALA A 1 208 ? -24.259 -37.457 0.641 1.00 29.33 208 ALA A C 1
ATOM 1537 O O . ALA A 1 208 ? -23.586 -37.803 -0.325 1.00 29.33 208 ALA A O 1
ATOM 1538 N N . ALA A 1 209 ? -23.979 -36.324 1.299 1.00 31.12 209 ALA A N 1
ATOM 1539 C CA . ALA A 1 209 ? -22.981 -35.332 0.853 1.00 31.12 209 ALA A CA 1
ATOM 1540 C C . ALA A 1 209 ? -21.673 -35.310 1.678 1.00 31.12 209 ALA A C 1
ATOM 1542 O O . ALA A 1 209 ? -21.040 -34.270 1.850 1.00 31.12 209 ALA A O 1
ATOM 1543 N N . ALA A 1 210 ? -21.233 -36.457 2.195 1.00 31.78 210 ALA A N 1
ATOM 1544 C CA . ALA A 1 210 ? -19.941 -36.579 2.868 1.00 31.78 210 ALA A CA 1
ATOM 1545 C C . ALA A 1 210 ? -18.789 -36.714 1.849 1.00 31.78 210 ALA A C 1
ATOM 1547 O O . ALA A 1 210 ? -18.265 -37.810 1.692 1.00 31.78 210 ALA A O 1
ATOM 1548 N N . ALA A 1 211 ? -18.436 -35.630 1.135 1.00 32.34 211 ALA A N 1
ATOM 1549 C CA . ALA A 1 211 ? -17.129 -35.439 0.461 1.00 32.34 211 ALA A CA 1
ATOM 1550 C C . ALA A 1 211 ? -16.962 -34.097 -0.299 1.00 32.34 211 ALA A C 1
ATOM 1552 O O . ALA A 1 211 ? -16.035 -33.977 -1.100 1.00 32.34 211 ALA A O 1
ATOM 1553 N N . THR A 1 212 ? -17.787 -33.065 -0.097 1.00 35.03 212 THR A N 1
ATOM 1554 C CA . THR A 1 212 ? -17.485 -31.753 -0.704 1.00 35.03 212 THR A CA 1
ATOM 1555 C C . THR A 1 212 ? -16.481 -31.028 0.188 1.00 35.03 212 THR A C 1
ATOM 1557 O O . THR A 1 212 ? -16.862 -30.346 1.134 1.00 35.03 212 THR A O 1
ATOM 1560 N N . ALA A 1 213 ? -15.185 -31.240 -0.061 1.00 39.91 213 ALA A N 1
ATOM 1561 C CA . ALA A 1 213 ? -14.117 -30.498 0.601 1.00 39.91 213 ALA A CA 1
ATOM 1562 C C . ALA A 1 213 ? -14.420 -28.996 0.499 1.00 39.91 213 ALA A C 1
ATOM 1564 O O . ALA A 1 213 ? -14.567 -28.478 -0.610 1.00 39.91 213 ALA A O 1
ATOM 1565 N N . ALA A 1 214 ? -14.563 -28.325 1.648 1.00 47.66 214 ALA A N 1
ATOM 1566 C CA . ALA A 1 214 ? -14.810 -26.890 1.715 1.00 47.66 214 ALA A CA 1
ATOM 1567 C C . ALA A 1 214 ? -13.826 -26.174 0.783 1.00 47.66 214 ALA A C 1
ATOM 1569 O O . ALA A 1 214 ? -12.607 -26.333 0.911 1.00 47.66 214 ALA A O 1
ATOM 1570 N N . ARG A 1 215 ? -14.350 -25.452 -0.211 1.00 53.91 215 ARG A N 1
ATOM 1571 C CA . ARG A 1 215 ? -13.509 -24.827 -1.228 1.00 53.91 215 ARG A CA 1
ATOM 1572 C C . ARG A 1 215 ? -12.783 -23.663 -0.568 1.00 53.91 215 ARG A C 1
ATOM 1574 O O . ARG A 1 215 ? -13.399 -22.665 -0.216 1.00 53.91 215 ARG A O 1
ATOM 1581 N N . VAL A 1 216 ? -11.483 -23.831 -0.363 1.00 60.12 216 VAL A N 1
ATOM 1582 C CA . VAL A 1 216 ? -10.599 -22.811 0.201 1.00 60.12 216 VAL A CA 1
ATOM 1583 C C . VAL A 1 216 ? -10.512 -21.664 -0.803 1.00 60.12 216 VAL A C 1
ATOM 1585 O O . VAL A 1 216 ? -9.949 -21.826 -1.887 1.00 60.12 216 VAL A O 1
ATOM 1588 N N . VAL A 1 217 ? -11.096 -20.514 -0.473 1.00 64.88 217 VAL A N 1
ATOM 1589 C CA . VAL A 1 217 ? -11.045 -19.323 -1.324 1.00 64.88 217 VAL A CA 1
ATOM 1590 C C . VAL A 1 217 ? -9.907 -18.423 -0.823 1.00 64.88 217 VAL A C 1
ATOM 1592 O O . VAL A 1 217 ? -9.781 -18.192 0.383 1.00 64.88 217 VAL A O 1
ATOM 1595 N N . PRO A 1 218 ? -9.011 -17.936 -1.703 1.00 68.94 218 PRO A N 1
ATOM 1596 C CA . PRO A 1 218 ? -7.986 -16.986 -1.294 1.00 68.94 218 PRO A CA 1
ATOM 1597 C C . PRO A 1 218 ? -8.628 -15.687 -0.792 1.00 68.94 218 PRO A C 1
ATOM 1599 O O . PRO A 1 218 ? -9.500 -15.111 -1.447 1.00 68.94 218 PRO A O 1
ATOM 1602 N N . LEU A 1 219 ? -8.146 -15.189 0.351 1.00 81.69 219 LEU A N 1
ATOM 1603 C CA . LEU A 1 219 ? -8.548 -13.872 0.846 1.00 81.69 219 LEU A CA 1
ATOM 1604 C C . LEU A 1 219 ? -8.041 -12.759 -0.085 1.00 81.69 219 LEU A C 1
ATOM 1606 O O . LEU A 1 219 ? -8.743 -11.789 -0.332 1.00 81.69 219 LEU A O 1
ATOM 1610 N N . VAL A 1 220 ? -6.846 -12.923 -0.645 1.00 88.56 220 VAL A N 1
ATOM 1611 C CA . VAL A 1 220 ? -6.204 -11.952 -1.539 1.00 88.56 220 VAL A CA 1
ATOM 1612 C C . VAL A 1 220 ? -6.593 -12.207 -2.991 1.00 88.56 220 VAL A C 1
ATOM 1614 O O . VAL A 1 220 ? -6.480 -13.335 -3.460 1.00 88.56 220 VAL A O 1
ATOM 1617 N N . ASP A 1 221 ? -6.976 -11.163 -3.723 1.00 91.88 221 ASP A N 1
ATOM 1618 C CA . ASP A 1 221 ? -7.371 -11.274 -5.133 1.00 91.88 221 ASP A CA 1
ATOM 1619 C C . ASP A 1 221 ? -6.214 -10.935 -6.087 1.00 91.88 221 ASP A C 1
ATOM 1621 O O . ASP A 1 221 ? -6.083 -11.538 -7.158 1.00 91.88 221 ASP A O 1
ATOM 1625 N N . LEU A 1 222 ? -5.345 -9.999 -5.687 1.00 95.38 222 LEU A N 1
ATOM 1626 C CA . LEU A 1 222 ? -4.229 -9.515 -6.496 1.00 95.38 222 LEU A CA 1
ATOM 1627 C C . LEU A 1 222 ? -2.971 -9.272 -5.652 1.00 95.38 222 LEU A C 1
ATOM 1629 O O . LEU A 1 222 ? -3.028 -8.702 -4.565 1.00 95.38 222 LEU A O 1
ATOM 1633 N N . VAL A 1 223 ? -1.819 -9.667 -6.188 1.00 96.38 223 VAL A N 1
ATOM 1634 C CA . VAL A 1 223 ? -0.491 -9.371 -5.640 1.00 96.38 223 VAL A CA 1
ATOM 1635 C C . VAL A 1 223 ? 0.288 -8.543 -6.659 1.00 96.38 223 VAL A C 1
ATOM 1637 O O . VAL A 1 223 ? 0.491 -9.005 -7.780 1.00 96.38 223 VAL A O 1
ATOM 1640 N N . VAL A 1 224 ? 0.739 -7.348 -6.273 1.00 97.12 224 VAL A N 1
ATOM 1641 C CA . VAL A 1 224 ? 1.563 -6.451 -7.099 1.00 97.12 224 VAL A CA 1
ATOM 1642 C C . VAL A 1 224 ? 2.920 -6.234 -6.431 1.00 97.12 224 VAL A C 1
ATOM 1644 O O . VAL A 1 224 ? 3.004 -5.730 -5.317 1.00 97.12 224 VAL A O 1
ATOM 1647 N N . VAL A 1 225 ? 4.005 -6.606 -7.102 1.00 96.12 225 VAL A N 1
ATOM 1648 C CA . VAL A 1 225 ? 5.362 -6.498 -6.553 1.00 96.12 225 VAL A CA 1
ATOM 1649 C C . VAL A 1 225 ? 6.215 -5.639 -7.460 1.00 96.12 225 VAL A C 1
ATOM 1651 O O . VAL A 1 225 ? 6.451 -6.001 -8.611 1.00 96.12 225 VAL A O 1
ATOM 1654 N N . THR A 1 226 ? 6.725 -4.534 -6.928 1.00 96.69 226 THR A N 1
ATOM 1655 C CA . THR A 1 226 ? 7.726 -3.710 -7.608 1.00 96.69 226 THR A CA 1
ATOM 1656 C C . THR A 1 226 ? 9.118 -4.164 -7.188 1.00 96.69 226 THR A C 1
ATOM 1658 O O . THR A 1 226 ? 9.448 -4.146 -6.004 1.00 96.69 226 THR A O 1
ATOM 1661 N N . VAL A 1 227 ? 9.951 -4.546 -8.152 1.00 96.44 227 VAL A N 1
ATOM 1662 C CA . VAL A 1 227 ? 11.343 -4.950 -7.941 1.00 96.44 227 VAL A CA 1
ATOM 1663 C C . VAL A 1 227 ? 12.267 -3.877 -8.500 1.00 96.44 227 VAL A C 1
ATOM 1665 O O . VAL A 1 227 ? 12.325 -3.659 -9.711 1.00 96.44 227 VAL A O 1
ATOM 1668 N N . ALA A 1 228 ? 12.998 -3.226 -7.602 1.00 94.56 228 ALA A N 1
ATOM 1669 C CA . ALA A 1 228 ? 14.037 -2.268 -7.939 1.00 94.56 228 ALA A CA 1
ATOM 1670 C C . ALA A 1 228 ? 15.345 -2.998 -8.298 1.00 94.56 228 ALA A C 1
ATOM 1672 O O . ALA A 1 228 ? 15.693 -3.981 -7.630 1.00 94.56 228 ALA A O 1
ATOM 1673 N N . PRO A 1 229 ? 16.129 -2.517 -9.280 1.00 93.00 229 PRO A N 1
ATOM 1674 C CA . PRO A 1 229 ? 17.390 -3.132 -9.701 1.00 93.00 229 PRO A CA 1
ATOM 1675 C C . PRO A 1 229 ? 18.545 -2.781 -8.742 1.00 93.00 229 PRO A C 1
ATOM 1677 O O . PRO A 1 229 ? 19.616 -2.338 -9.152 1.00 93.00 229 PRO A O 1
ATOM 1680 N N . VAL A 1 230 ? 18.316 -2.947 -7.441 1.00 90.50 230 VAL A N 1
ATOM 1681 C CA . VAL A 1 230 ? 19.254 -2.644 -6.354 1.00 90.50 230 VAL A CA 1
ATOM 1682 C C . VAL A 1 230 ? 19.427 -3.893 -5.494 1.00 90.50 230 VAL A C 1
ATOM 1684 O O . VAL A 1 230 ? 18.493 -4.679 -5.357 1.00 90.50 230 VAL A O 1
ATOM 1687 N N . LEU A 1 231 ? 20.609 -4.073 -4.906 1.00 89.81 231 LEU A N 1
ATOM 1688 C CA . LEU A 1 231 ? 20.881 -5.094 -3.892 1.00 89.81 231 LEU A CA 1
ATOM 1689 C C . LEU A 1 231 ? 21.105 -4.401 -2.546 1.00 89.81 231 LEU A C 1
ATOM 1691 O O . LEU A 1 231 ? 21.939 -3.502 -2.460 1.00 89.81 231 LEU A O 1
ATOM 1695 N N . ILE A 1 232 ? 20.373 -4.806 -1.505 1.00 86.62 232 ILE A N 1
ATOM 1696 C CA . ILE A 1 232 ? 20.532 -4.241 -0.150 1.00 86.62 232 ILE A CA 1
ATOM 1697 C C . ILE A 1 232 ? 21.543 -5.053 0.669 1.00 86.62 232 ILE A C 1
ATOM 1699 O O . ILE A 1 232 ? 22.303 -4.492 1.458 1.00 86.62 232 ILE A O 1
ATOM 1703 N N . GLY A 1 233 ? 21.582 -6.370 0.478 1.00 84.62 233 GLY A N 1
ATOM 1704 C CA . GLY A 1 233 ? 22.475 -7.266 1.196 1.00 84.62 233 GLY A CA 1
ATOM 1705 C C . GLY A 1 233 ? 21.844 -7.897 2.445 1.00 84.62 233 GLY A C 1
ATOM 1706 O O . GLY A 1 233 ? 20.656 -7.727 2.740 1.00 84.62 233 GLY A O 1
ATOM 1707 N N . PRO A 1 234 ? 22.630 -8.685 3.199 1.00 80.88 234 PRO A N 1
ATOM 1708 C CA . PRO A 1 234 ? 22.114 -9.607 4.213 1.00 80.88 234 PRO A CA 1
ATOM 1709 C C . PRO A 1 234 ? 21.398 -8.914 5.376 1.00 80.88 234 PRO A C 1
ATOM 1711 O O . PRO A 1 234 ? 20.453 -9.488 5.917 1.00 80.88 234 PRO A O 1
ATOM 1714 N N . GLU A 1 235 ? 21.804 -7.685 5.697 1.00 78.75 235 GLU A N 1
ATOM 1715 C CA . GLU A 1 235 ? 21.249 -6.860 6.776 1.00 78.75 235 GLU A CA 1
ATOM 1716 C C . GLU A 1 235 ? 19.859 -6.285 6.455 1.00 78.75 235 GLU A C 1
ATOM 1718 O O . GLU A 1 235 ? 19.164 -5.804 7.349 1.00 78.75 235 GLU A O 1
ATOM 1723 N N . GLY A 1 236 ? 19.432 -6.328 5.187 1.00 65.94 236 GLY A N 1
ATOM 1724 C CA . GLY A 1 236 ? 18.094 -5.904 4.786 1.00 65.94 236 GLY A CA 1
ATOM 1725 C C . GLY A 1 236 ? 17.008 -6.835 5.321 1.00 65.94 236 GLY A C 1
ATOM 1726 O O . GLY A 1 236 ? 17.200 -8.056 5.424 1.00 65.94 236 GLY A O 1
ATOM 1727 N N . LEU A 1 237 ? 15.833 -6.277 5.603 1.00 68.75 237 LEU A N 1
ATOM 1728 C CA . LEU A 1 237 ? 14.698 -7.068 6.068 1.00 68.75 237 LEU A CA 1
ATOM 1729 C C . LEU A 1 237 ? 13.981 -7.741 4.902 1.00 68.75 237 LEU A C 1
ATOM 1731 O O . LEU A 1 237 ? 13.663 -7.121 3.893 1.00 68.75 237 LEU A O 1
ATOM 1735 N N . SER A 1 238 ? 13.717 -9.028 5.083 1.00 69.62 238 SER A N 1
ATOM 1736 C CA . SER A 1 238 ? 12.941 -9.890 4.194 1.00 69.62 238 SER A CA 1
ATOM 1737 C C . SER A 1 238 ? 11.986 -10.704 5.058 1.00 69.62 238 SER A C 1
ATOM 1739 O O . SER A 1 238 ? 12.367 -11.078 6.174 1.00 69.62 238 SER A O 1
ATOM 1741 N N . ASP A 1 239 ? 10.797 -11.046 4.563 1.00 67.56 239 ASP A N 1
ATOM 1742 C CA . ASP A 1 239 ? 9.976 -12.026 5.274 1.00 67.56 239 ASP A CA 1
ATOM 1743 C C . ASP A 1 239 ? 10.666 -13.402 5.255 1.00 67.56 239 ASP A C 1
ATOM 1745 O O . ASP A 1 239 ? 11.095 -13.894 4.213 1.00 67.56 239 ASP A O 1
ATOM 1749 N N . ARG A 1 240 ? 10.840 -13.998 6.438 1.00 57.66 240 ARG A N 1
ATOM 1750 C CA . ARG A 1 240 ? 11.513 -15.295 6.643 1.00 57.66 240 ARG A CA 1
ATOM 1751 C C . ARG A 1 240 ? 10.609 -16.324 7.321 1.00 57.66 240 ARG A C 1
ATOM 1753 O O . ARG A 1 240 ? 11.079 -17.401 7.694 1.00 57.66 240 ARG A O 1
ATOM 1760 N N . ARG A 1 241 ? 9.332 -16.005 7.550 1.00 58.91 241 ARG A N 1
ATOM 1761 C CA . ARG A 1 241 ? 8.426 -16.907 8.267 1.00 58.91 241 ARG A CA 1
ATOM 1762 C C . ARG A 1 241 ? 8.024 -18.067 7.358 1.00 58.91 241 ARG A C 1
ATOM 1764 O O . ARG A 1 241 ? 7.535 -17.869 6.253 1.00 58.91 241 ARG A O 1
ATOM 1771 N N . ARG A 1 242 ? 8.195 -19.300 7.842 1.00 52.22 242 ARG A N 1
ATOM 1772 C CA . ARG A 1 242 ? 7.711 -20.504 7.154 1.00 52.22 242 ARG A CA 1
ATOM 1773 C C . ARG A 1 242 ? 6.205 -20.626 7.375 1.00 52.22 242 ARG A C 1
ATOM 1775 O O . ARG A 1 242 ? 5.772 -21.098 8.421 1.00 52.22 242 ARG A O 1
ATOM 1782 N N . ARG A 1 243 ? 5.418 -20.166 6.408 1.00 64.19 243 ARG A N 1
ATOM 1783 C CA . ARG A 1 243 ? 3.970 -20.395 6.329 1.00 64.19 243 ARG A CA 1
ATOM 1784 C C . ARG A 1 243 ? 3.665 -21.165 5.046 1.00 64.19 243 ARG A C 1
ATOM 1786 O O . ARG A 1 243 ? 4.464 -21.136 4.111 1.00 64.19 243 ARG A O 1
ATOM 1793 N N . ARG A 1 244 ? 2.532 -21.871 5.001 1.00 73.12 244 ARG A N 1
ATOM 1794 C CA . ARG A 1 244 ? 1.999 -22.375 3.728 1.00 73.12 244 ARG A CA 1
ATOM 1795 C C . ARG A 1 244 ? 1.661 -21.141 2.888 1.00 73.12 244 ARG A C 1
ATOM 1797 O O . ARG A 1 244 ? 0.945 -20.276 3.377 1.00 73.12 244 ARG A O 1
ATOM 1804 N N . LEU A 1 245 ? 2.221 -21.041 1.689 1.00 80.94 245 LEU A N 1
ATOM 1805 C CA . LEU A 1 245 ? 1.992 -19.921 0.778 1.00 80.94 245 LEU A CA 1
ATOM 1806 C C . LEU A 1 245 ? 1.236 -20.417 -0.459 1.00 80.94 245 LEU A C 1
ATOM 1808 O O . LEU A 1 245 ? 1.448 -21.565 -0.864 1.00 80.94 245 LEU A O 1
ATOM 1812 N N . PRO A 1 246 ? 0.384 -19.576 -1.065 1.00 85.88 246 PRO A N 1
ATOM 1813 C CA . PRO A 1 246 ? -0.257 -19.900 -2.326 1.00 85.88 246 PRO A CA 1
ATOM 1814 C C . PRO A 1 246 ? 0.773 -19.923 -3.455 1.00 85.88 246 PRO A C 1
ATOM 1816 O O . PRO A 1 246 ? 1.808 -19.250 -3.410 1.00 85.88 246 PRO A O 1
ATOM 1819 N N . ARG A 1 247 ? 0.448 -20.646 -4.524 1.00 90.38 247 ARG A N 1
ATOM 1820 C CA . ARG A 1 247 ? 1.144 -20.501 -5.800 1.00 90.38 247 ARG A CA 1
ATOM 1821 C C . ARG A 1 247 ? 0.711 -19.188 -6.447 1.00 90.38 247 ARG A C 1
ATOM 1823 O O . ARG A 1 247 ? -0.469 -18.853 -6.442 1.00 90.38 247 ARG A O 1
ATOM 1830 N N . LEU A 1 248 ? 1.650 -18.446 -7.025 1.00 92.06 248 LEU A N 1
ATOM 1831 C CA . LEU A 1 248 ? 1.345 -17.224 -7.770 1.00 92.06 248 LEU A CA 1
ATOM 1832 C C . LEU A 1 248 ? 1.233 -17.537 -9.264 1.00 92.06 248 LEU A C 1
ATOM 1834 O O . LEU A 1 248 ? 2.162 -18.082 -9.859 1.00 92.06 248 LEU A O 1
ATOM 1838 N N . VAL A 1 249 ? 0.099 -17.181 -9.866 1.00 94.38 249 VAL A N 1
ATOM 1839 C CA . VAL A 1 249 ? -0.117 -17.245 -11.315 1.00 94.38 249 VAL A CA 1
ATOM 1840 C C . VAL A 1 249 ? 0.094 -15.844 -11.893 1.00 94.38 249 VAL A C 1
ATOM 1842 O O . VAL A 1 249 ? -0.616 -14.923 -11.479 1.00 94.38 249 VAL A O 1
ATOM 1845 N N . PRO A 1 250 ? 1.051 -15.646 -12.815 1.00 95.38 250 PRO A N 1
ATOM 1846 C CA . PRO A 1 250 ? 1.309 -14.331 -13.389 1.00 95.38 250 PRO A CA 1
ATOM 1847 C C . PRO A 1 250 ? 0.119 -13.861 -14.232 1.00 95.38 250 PRO A C 1
ATOM 1849 O O . PRO A 1 250 ? -0.448 -14.631 -15.006 1.00 95.38 250 PRO A O 1
ATOM 1852 N N . ILE A 1 251 ? -0.240 -12.588 -14.080 1.00 95.88 251 ILE A N 1
ATOM 1853 C CA . ILE A 1 251 ? -1.235 -11.891 -14.905 1.00 95.88 251 ILE A CA 1
ATOM 1854 C C . ILE A 1 251 ? -0.512 -11.028 -15.934 1.00 95.88 251 ILE A C 1
ATOM 1856 O O . ILE A 1 251 ? -0.761 -11.139 -17.129 1.00 95.88 251 ILE A O 1
ATOM 1860 N N . ALA A 1 252 ? 0.389 -10.167 -15.457 1.00 96.12 252 ALA A N 1
ATOM 1861 C CA . ALA A 1 252 ? 1.131 -9.234 -16.286 1.00 96.12 252 ALA A CA 1
ATOM 1862 C C . ALA A 1 252 ? 2.448 -8.834 -15.612 1.00 96.12 252 ALA A C 1
ATOM 1864 O O . ALA A 1 252 ? 2.563 -8.822 -14.385 1.00 96.12 252 ALA A O 1
ATOM 1865 N N . THR A 1 253 ? 3.416 -8.448 -16.437 1.00 96.38 253 THR A N 1
ATOM 1866 C CA . THR A 1 253 ? 4.693 -7.877 -16.005 1.00 96.38 253 THR A CA 1
ATOM 1867 C C . THR A 1 253 ? 4.946 -6.619 -16.817 1.00 96.38 253 THR A C 1
ATOM 1869 O O . THR A 1 253 ? 4.730 -6.620 -18.029 1.00 96.38 253 THR A O 1
ATOM 1872 N N . LYS A 1 254 ? 5.415 -5.551 -16.172 1.00 95.88 254 LYS A N 1
ATOM 1873 C CA . LYS A 1 254 ? 5.733 -4.293 -16.852 1.00 95.88 254 LYS A CA 1
ATOM 1874 C C . LYS A 1 254 ? 7.006 -3.673 -16.297 1.00 95.88 254 LYS A C 1
ATOM 1876 O O . LYS A 1 254 ? 7.220 -3.666 -15.090 1.00 95.88 254 LYS A O 1
ATOM 1881 N N . VAL A 1 255 ? 7.843 -3.145 -17.183 1.00 96.19 255 VAL A N 1
ATOM 1882 C CA . VAL A 1 255 ? 8.997 -2.327 -16.800 1.00 96.19 255 VAL A CA 1
ATOM 1883 C C . VAL A 1 255 ? 8.526 -0.881 -16.692 1.00 96.19 255 VAL A C 1
ATOM 1885 O O . VAL A 1 255 ? 7.951 -0.357 -17.644 1.00 96.19 255 VAL A O 1
ATOM 1888 N N . LEU A 1 256 ? 8.737 -0.252 -15.537 1.00 93.31 256 LEU A N 1
ATOM 1889 C CA . LEU A 1 256 ? 8.365 1.137 -15.267 1.00 93.31 256 LEU A CA 1
ATOM 1890 C C . LEU A 1 256 ? 9.612 1.921 -14.854 1.00 93.31 256 LEU A C 1
ATOM 1892 O O . LEU A 1 256 ? 10.078 1.853 -13.715 1.00 93.31 256 LEU A O 1
ATOM 1896 N N . GLY A 1 257 ? 10.168 2.682 -15.797 1.00 92.00 257 GLY A N 1
ATOM 1897 C CA . GLY A 1 257 ? 11.478 3.303 -15.617 1.00 92.00 257 GLY A CA 1
ATOM 1898 C C . GLY A 1 257 ? 12.557 2.231 -15.452 1.00 92.00 257 GLY A C 1
ATOM 1899 O O . GLY A 1 257 ? 12.776 1.441 -16.364 1.00 92.00 257 GLY A O 1
ATOM 1900 N N . ASN A 1 258 ? 13.207 2.197 -14.287 1.00 92.62 258 ASN A N 1
ATOM 1901 C CA . ASN A 1 258 ? 14.242 1.207 -13.971 1.00 92.62 258 ASN A CA 1
ATOM 1902 C C . ASN A 1 258 ? 13.704 -0.014 -13.212 1.00 92.62 258 ASN A C 1
ATOM 1904 O O . ASN A 1 258 ? 14.432 -0.991 -13.045 1.00 92.62 258 ASN A O 1
ATOM 1908 N N . ASP A 1 259 ? 12.457 0.032 -12.746 1.00 95.56 259 ASP A N 1
ATOM 1909 C CA . ASP A 1 259 ? 11.884 -1.031 -11.929 1.00 95.56 259 ASP A CA 1
ATOM 1910 C C . ASP A 1 259 ? 11.099 -2.017 -12.793 1.00 95.56 259 ASP A C 1
ATOM 1912 O O . ASP A 1 259 ? 10.578 -1.675 -13.857 1.00 95.56 259 ASP A O 1
ATOM 1916 N N . THR A 1 260 ? 10.954 -3.244 -12.301 1.00 96.75 260 THR A N 1
ATOM 1917 C CA . THR A 1 260 ? 10.047 -4.237 -12.888 1.00 96.75 260 THR A CA 1
ATOM 1918 C C . THR A 1 260 ? 8.889 -4.503 -11.940 1.00 96.75 260 THR A C 1
ATOM 1920 O O . THR A 1 260 ? 9.099 -4.826 -10.775 1.00 96.75 260 THR A O 1
ATOM 1923 N N . VAL A 1 261 ? 7.664 -4.398 -12.442 1.00 97.38 261 VAL A N 1
ATOM 1924 C CA . VAL A 1 261 ? 6.436 -4.677 -11.701 1.00 97.38 261 VAL A CA 1
ATOM 1925 C C . VAL A 1 261 ? 5.865 -6.015 -12.144 1.00 97.38 261 VAL A C 1
ATOM 1927 O O . VAL A 1 261 ? 5.632 -6.228 -13.334 1.00 97.38 261 VAL A O 1
ATOM 1930 N N . PHE A 1 262 ? 5.597 -6.890 -11.181 1.00 97.31 262 PHE A N 1
ATOM 1931 C CA . PHE A 1 262 ? 4.914 -8.166 -11.369 1.00 97.31 262 PHE A CA 1
ATOM 1932 C C . PHE A 1 262 ? 3.511 -8.090 -10.775 1.00 97.31 262 PHE A C 1
ATOM 1934 O O . PHE A 1 262 ? 3.358 -7.695 -9.622 1.00 97.31 262 PHE A O 1
ATOM 1941 N N . ALA A 1 263 ? 2.500 -8.505 -11.532 1.00 97.50 263 ALA A N 1
ATOM 1942 C CA . ALA A 1 263 ? 1.134 -8.655 -11.051 1.00 97.50 263 ALA A CA 1
ATOM 1943 C C . ALA A 1 263 ? 0.700 -10.121 -11.160 1.00 97.50 263 ALA A C 1
ATOM 1945 O O . ALA A 1 263 ? 0.761 -10.715 -12.239 1.00 97.50 263 ALA A O 1
ATOM 1946 N N . CYS A 1 264 ? 0.256 -10.703 -10.048 1.00 96.06 264 CYS A N 1
ATOM 1947 C CA . CYS A 1 264 ? -0.041 -12.128 -9.922 1.00 96.06 264 CYS A CA 1
ATOM 1948 C C . CYS A 1 264 ? -1.360 -12.374 -9.178 1.00 96.06 264 CYS A C 1
ATOM 1950 O O . CYS A 1 264 ? -1.713 -11.621 -8.271 1.00 96.06 264 CYS A O 1
ATOM 1952 N N . LYS A 1 265 ? -2.043 -13.482 -9.490 1.00 93.31 265 LYS A N 1
ATOM 1953 C CA . LYS A 1 265 ? -3.137 -14.019 -8.663 1.00 93.31 265 LYS A CA 1
ATOM 1954 C C . LYS A 1 265 ? -2.614 -15.121 -7.743 1.00 93.31 265 LYS A C 1
ATOM 1956 O O . LYS A 1 265 ? -1.940 -16.027 -8.240 1.00 93.31 265 LYS A O 1
ATOM 1961 N N . PRO A 1 266 ? -2.920 -15.093 -6.439 1.00 90.69 266 PRO A N 1
ATOM 1962 C CA . PRO A 1 266 ? -2.662 -16.228 -5.567 1.00 90.69 266 PRO A CA 1
ATOM 1963 C C . PRO A 1 266 ? -3.684 -17.343 -5.823 1.00 90.69 266 PRO A C 1
ATOM 1965 O O . PRO A 1 266 ? -4.885 -17.105 -5.921 1.00 90.69 266 PRO A O 1
ATOM 1968 N N . VAL A 1 267 ? -3.195 -18.576 -5.922 1.00 87.38 267 VAL A N 1
ATOM 1969 C CA . VAL A 1 267 ? -3.993 -19.788 -6.108 1.00 87.38 267 VAL A CA 1
ATOM 1970 C C . VAL A 1 267 ? -3.574 -20.803 -5.052 1.00 87.38 267 VAL A C 1
ATOM 1972 O O . VAL A 1 267 ? -2.386 -21.092 -4.887 1.00 87.38 267 VAL A O 1
ATOM 1975 N N . TRP A 1 268 ? -4.556 -21.324 -4.324 1.00 80.19 268 TRP A N 1
ATOM 1976 C CA . TRP A 1 268 ? -4.364 -22.409 -3.371 1.00 80.19 268 TRP A CA 1
ATOM 1977 C C . TRP A 1 268 ? -4.731 -23.726 -4.045 1.00 80.19 268 TRP A C 1
ATOM 1979 O O . TRP A 1 268 ? -5.817 -23.838 -4.612 1.00 80.19 268 TRP A O 1
ATOM 1989 N N . ASP A 1 269 ? -3.800 -24.677 -3.996 1.00 68.88 269 ASP A N 1
ATOM 1990 C CA . ASP A 1 269 ? -4.038 -26.070 -4.380 1.00 68.88 269 ASP A CA 1
ATOM 1991 C C . ASP A 1 269 ? -4.656 -26.855 -3.204 1.00 68.88 269 ASP A C 1
ATOM 1993 O O . ASP A 1 269 ? -4.353 -26.516 -2.024 1.00 68.88 269 ASP A O 1
#

Nearest PDB structures (foldseek):
  2b3z-assembly1_D  TM=7.923E-01  e=1.346E-16  Bacillus subtilis
  5xux-assembly3_F  TM=7.641E-01  e=1.143E-14  Methanosarcina mazei Go1
  5xv0-assembly1_A  TM=7.372E-01  e=4.821E-15  Methanosarcina mazei Go1
  7lrh-assembly2_C  TM=7.605E-01  e=9.502E-15  Brucella abortus
  7lrh-assembly2_D  TM=7.429E-01  e=1.434E-13  Brucella abortus

Mean predicted aligned error: 9.86 Å